Protein AF-0000000068799416 (afdb_homodimer)

Radius of gyration: 21.94 Å; Cα contacts (8 Å, |Δi|>4): 517; chains: 2; bounding box: 33×70×54 Å

Structure (mmCIF, N/CA/C/O backbone):
data_AF-0000000068799416-model_v1
#
loop_
_entity.id
_entity.type
_entity.pdbx_description
1 polymer 'ADF-H domain-containing protein'
#
loop_
_atom_site.group_PDB
_atom_site.id
_atom_site.type_symbol
_atom_site.label_atom_id
_atom_site.label_alt_id
_atom_site.label_comp_id
_atom_site.label_asym_id
_atom_site.label_entity_id
_atom_site.label_seq_id
_atom_site.pdbx_PDB_ins_code
_atom_site.Cartn_x
_atom_site.Cartn_y
_atom_site.Cartn_z
_atom_site.occupancy
_atom_site.B_iso_or_equiv
_atom_site.auth_seq_id
_atom_site.auth_comp_id
_atom_site.auth_asym_id
_atom_site.auth_atom_id
_atom_site.pdbx_PDB_model_num
ATOM 1 N N . ASP A 1 1 ? 3.977 -20.844 7.051 1 73.75 1 ASP A N 1
ATOM 2 C CA . ASP A 1 1 ? 4.16 -19.656 7.887 1 73.75 1 ASP A CA 1
ATOM 3 C C . ASP A 1 1 ? 4.453 -18.422 7.031 1 73.75 1 ASP A C 1
ATOM 5 O O . ASP A 1 1 ? 3.84 -17.375 7.223 1 73.75 1 ASP A O 1
ATOM 9 N N . GLY A 1 2 ? 5.199 -18.594 5.906 1 81.56 2 GLY A N 1
ATOM 10 C CA . GLY A 1 2 ? 5.605 -17.438 5.121 1 81.56 2 GLY A CA 1
ATOM 11 C C . GLY A 1 2 ? 4.473 -16.828 4.324 1 81.56 2 GLY A C 1
ATOM 12 O O . GLY A 1 2 ? 4.328 -15.602 4.273 1 81.56 2 GLY A O 1
ATOM 13 N N . VAL A 1 3 ? 3.598 -17.703 3.914 1 86.81 3 VAL A N 1
ATOM 14 C CA . VAL A 1 3 ? 2.506 -17.234 3.072 1 86.81 3 VAL A CA 1
ATOM 15 C C . VAL A 1 3 ? 1.468 -16.516 3.932 1 86.81 3 VAL A C 1
ATOM 17 O O . VAL A 1 3 ? 0.856 -15.539 3.49 1 86.81 3 VAL A O 1
ATOM 20 N N . ILE A 1 4 ? 1.308 -16.953 5.082 1 87.5 4 ILE A N 1
ATOM 21 C CA . ILE A 1 4 ? 0.373 -16.328 6.008 1 87.5 4 ILE A CA 1
ATOM 22 C C . ILE A 1 4 ? 0.851 -14.914 6.34 1 87.5 4 ILE A C 1
ATOM 24 O O . ILE A 1 4 ? 0.041 -13.992 6.477 1 87.5 4 ILE A O 1
ATOM 28 N N . LYS A 1 5 ? 2.104 -14.812 6.465 1 89.81 5 LYS A N 1
ATOM 29 C CA . LYS A 1 5 ? 2.66 -13.492 6.723 1 89.81 5 LYS A CA 1
ATOM 30 C C . LYS A 1 5 ? 2.355 -12.531 5.578 1 89.81 5 LYS A C 1
ATOM 32 O O . LYS A 1 5 ? 2.029 -11.359 5.809 1 89.81 5 LYS A O 1
ATOM 37 N N . VAL A 1 6 ? 2.5 -13.016 4.387 1 88.25 6 VAL A N 1
ATOM 38 C CA . VAL A 1 6 ? 2.209 -12.195 3.215 1 88.25 6 VAL A CA 1
ATOM 39 C C . VAL A 1 6 ? 0.763 -11.711 3.271 1 88.25 6 VAL A C 1
ATOM 41 O O . VAL A 1 6 ? 0.486 -10.531 3.025 1 88.25 6 VAL A O 1
ATOM 44 N N . PHE A 1 7 ? -0.011 -12.602 3.674 1 88.62 7 PHE A N 1
ATOM 45 C CA . PHE A 1 7 ? -1.431 -12.281 3.77 1 88.62 7 PHE A CA 1
ATOM 46 C C . PHE A 1 7 ? -1.683 -11.273 4.887 1 88.62 7 PHE A C 1
ATOM 48 O O . PHE A 1 7 ? -2.4 -10.289 4.691 1 88.62 7 PHE A O 1
ATOM 55 N N . ASN A 1 8 ? -1.14 -11.453 5.984 1 89.94 8 ASN A N 1
ATOM 56 C CA . ASN A 1 8 ? -1.311 -10.555 7.121 1 89.94 8 ASN A CA 1
ATOM 57 C C . ASN A 1 8 ? -0.739 -9.172 6.828 1 89.94 8 ASN A C 1
ATOM 59 O O . ASN A 1 8 ? -1.312 -8.156 7.242 1 89.94 8 ASN A O 1
ATOM 63 N N . ASP A 1 9 ? 0.385 -9.148 6.191 1 91.88 9 ASP A N 1
ATOM 64 C CA . ASP A 1 9 ? 0.986 -7.875 5.824 1 91.88 9 ASP A CA 1
ATOM 65 C C . ASP A 1 9 ? 0.063 -7.074 4.906 1 91.88 9 ASP A C 1
ATOM 67 O O . ASP A 1 9 ? -0.05 -5.855 5.039 1 91.88 9 ASP A O 1
ATOM 71 N N . LYS A 1 10 ? -0.58 -7.742 4.043 1 88.94 10 LYS A N 1
ATOM 72 C CA . LYS A 1 10 ? -1.502 -7.062 3.139 1 88.94 10 LYS A CA 1
ATOM 73 C C . LYS A 1 10 ? -2.691 -6.484 3.898 1 88.94 10 LYS A C 1
ATOM 75 O O . LYS A 1 10 ? -3.17 -5.395 3.576 1 88.94 10 LYS A O 1
ATOM 80 N N . LYS A 1 11 ? -3.145 -7.195 4.875 1 87.75 11 LYS A N 1
ATOM 81 C CA . LYS A 1 11 ? -4.223 -6.68 5.715 1 87.75 11 LYS A CA 1
ATOM 82 C C . LYS A 1 11 ? -3.797 -5.402 6.434 1 87.75 11 LYS A C 1
ATOM 84 O O . LYS A 1 11 ? -4.57 -4.449 6.527 1 87.75 11 LYS A O 1
ATOM 89 N N . VAL A 1 12 ? -2.635 -5.461 6.887 1 91.38 12 VAL A N 1
ATOM 90 C CA . VAL A 1 12 ? -2.088 -4.277 7.543 1 91.38 12 VAL A CA 1
ATOM 91 C C . VAL A 1 12 ? -2.043 -3.111 6.559 1 91.38 12 VAL A C 1
ATOM 93 O O . VAL A 1 12 ? -2.4 -1.983 6.906 1 91.38 12 VAL A O 1
ATOM 96 N N . CYS A 1 13 ? -1.658 -3.379 5.348 1 90.38 13 CYS A N 1
ATOM 97 C CA . CYS A 1 13 ? -1.525 -2.332 4.34 1 90.38 13 CYS A CA 1
ATOM 98 C C . CYS A 1 13 ? -2.887 -1.75 3.975 1 90.38 13 CYS A C 1
ATOM 100 O O . CYS A 1 13 ? -3.012 -0.545 3.752 1 90.38 13 CYS A O 1
ATOM 102 N N . GLU A 1 14 ? -3.828 -2.629 3.953 1 87.44 14 GLU A N 1
ATOM 103 C CA . GLU A 1 14 ? -5.184 -2.178 3.654 1 87.44 14 GLU A CA 1
ATOM 104 C C . GLU A 1 14 ? -5.73 -1.291 4.77 1 87.44 14 GLU A C 1
ATOM 106 O O . GLU A 1 14 ? -6.418 -0.302 4.504 1 87.44 14 GLU A O 1
ATOM 111 N N . GLU A 1 15 ? -5.34 -1.576 5.938 1 90.19 15 GLU A N 1
ATOM 112 C CA . GLU A 1 15 ? -5.867 -0.869 7.102 1 90.19 15 GLU A CA 1
ATOM 113 C C . GLU A 1 15 ? -4.977 0.31 7.48 1 90.19 15 GLU A C 1
ATOM 115 O O . GLU A 1 15 ? -5.301 1.069 8.398 1 90.19 15 GLU A O 1
ATOM 120 N N . ALA A 1 16 ? -3.914 0.454 6.742 1 87.94 16 ALA A N 1
ATOM 121 C CA . ALA A 1 16 ? -2.98 1.533 7.051 1 87.94 16 ALA A CA 1
ATOM 122 C C . ALA A 1 16 ? -3.602 2.896 6.762 1 87.94 16 ALA A C 1
ATOM 124 O O . ALA A 1 16 ? -4.492 3.012 5.914 1 87.94 16 ALA A O 1
ATOM 125 N N . GLN A 1 17 ? -3.178 3.867 7.477 1 86.81 17 GLN A N 1
ATOM 126 C CA . GLN A 1 17 ? -3.674 5.227 7.301 1 86.81 17 GLN A CA 1
ATOM 127 C C . GLN A 1 17 ? -2.936 5.941 6.168 1 86.81 17 GLN A C 1
ATOM 129 O O . GLN A 1 17 ? -1.704 5.957 6.137 1 86.81 17 GLN A O 1
ATOM 134 N N . LYS A 1 18 ? -3.711 6.461 5.262 1 86.94 18 LYS A N 1
ATOM 135 C CA . LYS A 1 18 ? -3.135 7.32 4.23 1 86.94 18 LYS A CA 1
ATOM 136 C C . LYS A 1 18 ? -2.721 8.672 4.812 1 86.94 18 LYS A C 1
ATOM 138 O O . LYS A 1 18 ? -1.721 9.25 4.391 1 86.94 18 LYS A O 1
ATOM 143 N N . THR A 1 19 ? -3.473 9.094 5.766 1 87.69 19 THR A N 1
ATOM 144 C CA . THR A 1 19 ? -3.158 10.32 6.492 1 87.69 19 THR A CA 1
ATOM 145 C C . THR A 1 19 ? -3.721 10.266 7.91 1 87.69 19 THR A C 1
ATOM 147 O O . THR A 1 19 ? -4.719 9.594 8.164 1 87.69 19 THR A O 1
ATOM 150 N N . VAL A 1 20 ? -2.938 11.055 8.75 1 86.44 20 VAL A N 1
ATOM 151 C CA . VAL A 1 20 ? -3.434 11.188 10.117 1 86.44 20 VAL A CA 1
ATOM 152 C C . VAL A 1 20 ? -3.004 12.539 10.688 1 86.44 20 VAL A C 1
ATOM 154 O O . VAL A 1 20 ? -1.852 12.703 11.102 1 86.44 20 VAL A O 1
ATOM 157 N N . PRO A 1 21 ? -3.967 13.484 10.648 1 91.31 21 PRO A N 1
ATOM 158 C CA . PRO A 1 21 ? -3.682 14.688 11.43 1 91.31 21 PRO A CA 1
ATOM 159 C C . PRO A 1 21 ? -3.693 14.43 12.938 1 91.31 21 PRO A C 1
ATOM 161 O O . PRO A 1 21 ? -4.484 13.617 13.422 1 91.31 21 PRO A O 1
ATOM 164 N N . PHE A 1 22 ? -2.744 15.109 13.641 1 91.81 22 PHE A N 1
ATOM 165 C CA . PHE A 1 22 ? -2.73 14.984 15.094 1 91.81 22 PHE A CA 1
ATOM 166 C C . PHE A 1 22 ? -2.316 16.297 15.742 1 91.81 22 PHE A C 1
ATOM 168 O O . PHE A 1 22 ? -1.771 17.188 15.078 1 91.81 22 PHE A O 1
ATOM 175 N N . CYS A 1 23 ? -2.715 16.422 16.969 1 91.5 23 CYS A N 1
ATOM 176 C CA . CYS A 1 23 ? -2.428 17.656 17.688 1 91.5 23 CYS A CA 1
ATOM 177 C C . CYS A 1 23 ? -1.718 17.359 19.016 1 91.5 23 CYS A C 1
ATOM 179 O O . CYS A 1 23 ? -1.509 16.203 19.359 1 91.5 23 CYS A O 1
ATOM 181 N N . LEU A 1 24 ? -1.262 18.406 19.531 1 91.69 24 LEU A N 1
ATOM 182 C CA . LEU A 1 24 ? -0.582 18.297 20.812 1 91.69 24 LEU A CA 1
ATOM 183 C C . LEU A 1 24 ? -1.482 18.781 21.938 1 91.69 24 LEU A C 1
ATOM 185 O O . LEU A 1 24 ? -2.207 19.766 21.797 1 91.69 24 LEU A O 1
ATOM 189 N N . SER A 1 25 ? -1.46 17.969 23.031 1 86.62 25 SER A N 1
ATOM 190 C CA . SER A 1 25 ? -2.094 18.438 24.25 1 86.62 25 SER A CA 1
ATOM 191 C C . SER A 1 25 ? -1.255 19.531 24.922 1 86.62 25 SER A C 1
ATOM 193 O O . SER A 1 25 ? -0.144 19.828 24.469 1 86.62 25 SER A O 1
ATOM 195 N N . GLU A 1 26 ? -1.889 20.031 25.984 1 83 26 GLU A N 1
ATOM 196 C CA . GLU A 1 26 ? -1.168 21.047 26.75 1 83 26 GLU A CA 1
ATOM 197 C C . GLU A 1 26 ? 0.128 20.484 27.328 1 83 26 GLU A C 1
AT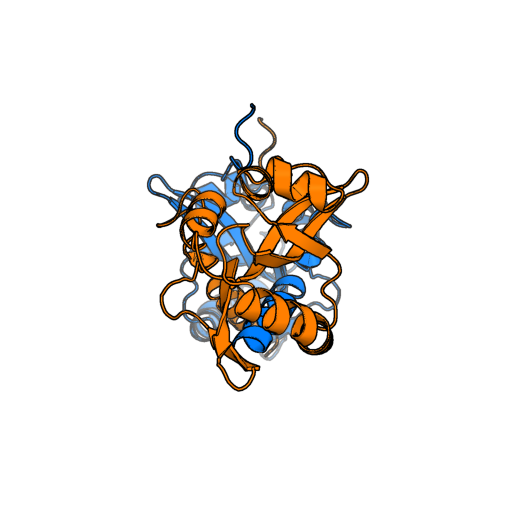OM 199 O O . GLU A 1 26 ? 1.123 21.203 27.438 1 83 26 GLU A O 1
ATOM 204 N N . ASP A 1 27 ? 0.14 19.172 27.641 1 85.62 27 ASP A N 1
ATOM 205 C CA . ASP A 1 27 ? 1.318 18.516 28.188 1 85.62 27 ASP A CA 1
ATOM 206 C C . ASP A 1 27 ? 2.23 18 27.078 1 85.62 27 ASP A C 1
ATOM 208 O O . ASP A 1 27 ? 3.113 17.172 27.328 1 85.62 27 ASP A O 1
ATOM 212 N N . LYS A 1 28 ? 1.96 18.438 25.859 1 86 28 LYS A N 1
ATOM 213 C CA . LYS A 1 28 ? 2.768 18.125 24.688 1 86 28 LYS A CA 1
ATOM 214 C C . LYS A 1 28 ? 2.688 16.641 24.344 1 86 28 LYS A C 1
ATOM 216 O O . LYS A 1 28 ? 3.664 16.047 23.875 1 86 28 LYS A O 1
ATOM 221 N N . ASN A 1 29 ? 1.578 16.078 24.719 1 87.94 29 ASN A N 1
ATOM 222 C CA . ASN A 1 29 ? 1.319 14.711 24.281 1 87.94 29 ASN A CA 1
ATOM 223 C C . ASN A 1 29 ? 0.581 14.68 22.953 1 87.94 29 ASN A C 1
ATOM 225 O O . ASN A 1 29 ? -0.286 15.516 22.688 1 87.94 29 ASN A O 1
ATOM 229 N N . ILE A 1 30 ? 0.932 13.742 22.172 1 88.5 30 ILE A N 1
ATOM 230 C CA . ILE A 1 30 ? 0.321 13.609 20.859 1 88.5 30 ILE A CA 1
ATOM 231 C C . ILE A 1 30 ? -1.107 13.086 21 1 88.5 30 ILE A C 1
ATOM 233 O O . ILE A 1 30 ? -1.352 12.109 21.719 1 88.5 30 ILE A O 1
ATOM 237 N N . ILE A 1 31 ? -1.989 13.711 20.328 1 87.25 31 ILE A N 1
ATOM 238 C CA . ILE A 1 31 ? -3.387 13.297 20.281 1 87.25 31 ILE A CA 1
ATOM 239 C C . ILE A 1 31 ? -3.807 13.062 18.844 1 87.25 31 ILE A C 1
ATOM 241 O O . ILE A 1 31 ? -3.758 13.977 18.016 1 87.25 31 ILE A O 1
ATOM 245 N N . LEU A 1 32 ? -4.184 11.844 18.594 1 84.5 32 LEU A N 1
ATOM 246 C CA . LEU A 1 32 ? -4.672 11.523 17.25 1 84.5 32 LEU A CA 1
ATOM 247 C C . LEU A 1 32 ? -6.152 11.867 17.125 1 84.5 32 LEU A C 1
ATOM 249 O O . LEU A 1 32 ? -6.93 11.672 18.062 1 84.5 32 LEU A O 1
ATOM 253 N N . GLY A 1 33 ? -6.516 12.742 16.188 1 74.69 33 GLY A N 1
ATOM 254 C CA . GLY A 1 33 ? -7.918 13.039 15.938 1 74.69 33 GLY A CA 1
ATOM 255 C C . GLY A 1 33 ? -8.703 11.836 15.445 1 74.69 33 GLY A C 1
ATOM 256 O O . GLY A 1 33 ? -8.633 11.484 14.266 1 74.69 33 GLY A O 1
ATOM 257 N N . GLU A 1 34 ? -9.328 11.156 16.406 1 69.25 34 GLU A N 1
ATOM 258 C CA . GLU A 1 34 ? -10.156 10.023 16 1 69.25 34 GLU A CA 1
ATOM 259 C C . GLU A 1 34 ? -11.195 10.438 14.969 1 69.25 34 GLU A C 1
ATOM 261 O O . GLU A 1 34 ? -11.82 11.492 15.086 1 69.25 34 GLU A O 1
ATOM 266 N N . GLY A 1 35 ? -11.344 9.773 13.883 1 74.38 35 GLY A N 1
ATOM 267 C CA . GLY A 1 35 ? -12.32 10.055 12.844 1 74.38 35 GLY A CA 1
ATOM 268 C C . GLY A 1 35 ? -11.773 10.945 11.742 1 74.38 35 GLY A C 1
ATOM 269 O O . GLY A 1 35 ? -12.391 11.078 10.68 1 74.38 35 GLY A O 1
ATOM 270 N N . ASN A 1 36 ? -10.617 11.562 12.07 1 81.88 36 ASN A N 1
ATOM 271 C CA . ASN A 1 36 ? -9.984 12.391 11.047 1 81.88 36 ASN A CA 1
ATOM 272 C C . ASN A 1 36 ? -8.859 11.641 10.336 1 81.88 36 ASN A C 1
ATOM 274 O O . ASN A 1 36 ? -7.711 12.078 10.359 1 81.88 36 ASN A O 1
ATOM 278 N N . GLU A 1 37 ? -9.164 10.469 9.984 1 86.38 37 GLU A N 1
ATOM 279 C CA . GLU A 1 37 ? -8.172 9.664 9.281 1 86.38 37 GLU A CA 1
ATOM 280 C C . GLU A 1 37 ? -8.719 9.164 7.945 1 86.38 37 GLU A C 1
ATOM 282 O O . GLU A 1 37 ? -9.93 9.172 7.719 1 86.38 37 GLU A O 1
ATOM 287 N N . ILE A 1 38 ? -7.812 8.977 7.059 1 89.06 38 ILE A N 1
ATOM 288 C CA . ILE A 1 38 ? -8.133 8.32 5.801 1 89.06 38 ILE A CA 1
ATOM 289 C C . ILE A 1 38 ? -7.363 7.004 5.695 1 89.06 38 ILE A C 1
ATOM 291 O O . ILE A 1 38 ? -6.129 6.992 5.742 1 89.06 38 ILE A O 1
ATOM 295 N N . LEU A 1 39 ? -8.078 5.918 5.602 1 88.5 39 LEU A N 1
ATOM 296 C CA . LEU A 1 39 ? -7.453 4.613 5.441 1 88.5 39 LEU A CA 1
ATOM 297 C C . LEU A 1 39 ? -7.109 4.352 3.979 1 88.5 39 LEU A C 1
ATOM 299 O O . LEU A 1 39 ? -7.863 4.73 3.082 1 88.5 39 LEU A O 1
ATOM 303 N N . VAL A 1 40 ? -6.098 3.648 3.77 1 86.88 40 VAL A N 1
ATOM 304 C CA . VAL A 1 40 ? -5.648 3.318 2.422 1 86.88 40 VAL A CA 1
ATOM 305 C C . VAL A 1 40 ? -6.723 2.51 1.701 1 86.88 40 VAL A C 1
ATOM 307 O O . VAL A 1 40 ? -6.992 2.74 0.52 1 86.88 40 VAL A O 1
ATOM 310 N N . GLY A 1 41 ? -7.355 1.635 2.434 1 83.88 41 GLY A N 1
ATOM 311 C CA . GLY A 1 41 ? -8.383 0.783 1.851 1 83.88 41 GLY A CA 1
ATOM 312 C C . GLY A 1 41 ? -9.617 1.548 1.414 1 83.88 41 GLY A C 1
ATOM 313 O O . GLY A 1 41 ? -10.414 1.043 0.625 1 83.88 41 GLY A O 1
ATOM 314 N N . ASP A 1 42 ? -9.766 2.77 1.876 1 86.5 42 ASP A N 1
ATOM 315 C CA . ASP A 1 42 ? -10.922 3.59 1.542 1 86.5 42 ASP A CA 1
ATOM 316 C C . ASP A 1 42 ? -10.68 4.383 0.259 1 86.5 42 ASP A C 1
ATOM 318 O O . ASP A 1 42 ? -11.625 4.898 -0.343 1 86.5 42 ASP A O 1
ATOM 322 N N . VAL A 1 43 ? -9.523 4.488 -0.061 1 83.44 43 VAL A N 1
ATOM 323 C CA . VAL A 1 43 ? -9.172 5.277 -1.236 1 83.44 43 VAL A CA 1
ATOM 324 C C . VAL A 1 43 ? -9.68 4.582 -2.496 1 83.44 43 VAL A C 1
ATOM 326 O O . VAL A 1 43 ? -9.398 3.4 -2.717 1 83.44 43 VAL A O 1
ATOM 329 N N . GLY A 1 44 ? -10.492 5.285 -3.334 1 77.62 44 GLY A N 1
ATOM 330 C CA . GLY A 1 44 ? -11.078 4.727 -4.543 1 77.62 44 GLY A CA 1
ATOM 331 C C . GLY A 1 44 ? -12.398 4.02 -4.297 1 77.62 44 GLY A C 1
ATOM 332 O O . GLY A 1 44 ? -13.094 3.646 -5.242 1 77.62 44 GLY A O 1
ATOM 333 N N . GLN A 1 45 ? -12.664 3.75 -3.008 1 83.12 45 GLN A N 1
ATOM 334 C CA . GLN A 1 45 ? -13.945 3.141 -2.654 1 83.12 45 GLN A CA 1
ATOM 335 C C . GLN A 1 45 ? -14.922 4.184 -2.121 1 83.12 45 GLN A C 1
ATOM 337 O O . GLN A 1 45 ? -15.883 4.551 -2.805 1 83.12 45 GLN A O 1
ATOM 342 N N . THR A 1 46 ? -14.562 4.766 -1.034 1 85.88 46 THR A N 1
ATOM 343 C CA . THR A 1 46 ? -15.422 5.77 -0.422 1 85.88 46 THR A CA 1
ATOM 344 C C . THR A 1 46 ? -14.805 7.16 -0.545 1 85.88 46 THR A C 1
ATOM 346 O O . THR A 1 46 ? -15.516 8.164 -0.477 1 85.88 46 THR A O 1
ATOM 349 N N . ILE A 1 47 ? -13.492 7.152 -0.658 1 85.06 47 ILE A N 1
ATOM 350 C CA . ILE A 1 47 ? -12.773 8.414 -0.793 1 85.06 47 ILE A CA 1
ATOM 351 C C . ILE A 1 47 ? -12.148 8.508 -2.186 1 85.06 47 ILE A C 1
ATOM 353 O O . ILE A 1 47 ? -11.266 7.719 -2.529 1 85.06 47 ILE A O 1
ATOM 357 N N . HIS A 1 48 ? -12.453 9.5 -2.908 1 82.5 48 HIS A N 1
ATOM 358 C CA . HIS A 1 48 ? -12.008 9.578 -4.297 1 82.5 48 HIS A CA 1
ATOM 359 C C . HIS A 1 48 ? -10.859 10.57 -4.449 1 82.5 48 HIS A C 1
ATOM 361 O O . HIS A 1 48 ? -10.062 10.461 -5.383 1 82.5 48 HIS A O 1
ATOM 367 N N . ASP A 1 49 ? -10.797 11.523 -3.562 1 86.5 49 ASP A N 1
ATOM 368 C CA . ASP A 1 49 ? -9.695 12.477 -3.529 1 86.5 49 ASP A CA 1
ATOM 369 C C . ASP A 1 49 ? -9.109 12.602 -2.123 1 86.5 49 ASP A C 1
ATOM 371 O O . ASP A 1 49 ? -9.453 13.523 -1.383 1 86.5 49 ASP A O 1
ATOM 375 N N . PRO A 1 50 ? -8.289 11.695 -1.798 1 88.12 50 PRO A N 1
ATOM 376 C CA . PRO A 1 50 ? -7.781 11.648 -0.426 1 88.12 50 PRO A CA 1
ATOM 377 C C . PRO A 1 50 ? -7.055 12.93 -0.026 1 88.12 50 PRO A C 1
ATOM 379 O O . PRO A 1 50 ? -7.125 13.352 1.131 1 88.12 50 PRO A O 1
ATOM 382 N N . TYR A 1 51 ? -6.461 13.602 -1.007 1 91.19 51 TYR A N 1
ATOM 383 C CA . TYR A 1 51 ? -5.695 14.781 -0.636 1 91.19 51 TYR A CA 1
ATOM 384 C C . TYR A 1 51 ? -6.621 15.945 -0.304 1 91.19 51 TYR A C 1
ATOM 386 O O . TYR A 1 51 ? -6.41 16.656 0.686 1 91.19 51 TYR A O 1
ATOM 394 N N . THR A 1 52 ? -7.535 16.156 -1.166 1 91.88 52 THR A N 1
ATOM 395 C CA . THR A 1 52 ? -8.516 17.188 -0.875 1 91.88 52 THR A CA 1
ATOM 396 C C . THR A 1 52 ? -9.211 16.922 0.456 1 91.88 52 THR A C 1
ATOM 398 O O . THR A 1 52 ? -9.445 17.844 1.242 1 91.88 52 THR A O 1
ATOM 401 N N . ALA A 1 53 ? -9.602 15.688 0.72 1 91.44 53 ALA A N 1
ATOM 402 C CA . ALA A 1 53 ? -10.219 15.312 1.991 1 91.44 53 ALA A CA 1
ATOM 403 C C . ALA A 1 53 ? -9.281 15.617 3.162 1 91.44 53 ALA A C 1
ATOM 405 O O . ALA A 1 53 ? -9.727 16.109 4.203 1 91.44 53 ALA A O 1
ATOM 406 N N . PHE A 1 54 ? -8.078 15.352 2.99 1 93.81 54 PHE A N 1
ATOM 407 C CA . PHE A 1 54 ? -7.07 15.633 4.004 1 93.81 54 PHE A CA 1
ATOM 408 C C . PHE A 1 54 ? -7 17.125 4.293 1 93.81 54 PHE A C 1
ATOM 410 O O . PHE A 1 54 ? -7.02 17.547 5.457 1 93.81 54 PHE A O 1
ATOM 417 N N . VAL A 1 55 ? -6.914 17.922 3.279 1 94.81 55 VAL A N 1
ATOM 418 C CA . VAL A 1 55 ? -6.77 19.375 3.424 1 94.81 55 VAL A CA 1
ATOM 419 C C . VAL A 1 55 ? -7.965 19.938 4.191 1 94.81 55 VAL A C 1
ATOM 421 O O . VAL A 1 55 ? -7.809 20.828 5.023 1 94.81 55 VAL A O 1
ATOM 424 N N . LYS A 1 56 ? -9.07 19.312 3.953 1 93.5 56 LYS A N 1
ATOM 425 C CA . LYS A 1 56 ? -10.297 19.781 4.602 1 93.5 56 LYS A CA 1
ATOM 426 C C . LYS A 1 56 ? -10.273 19.484 6.098 1 93.5 56 LYS A C 1
ATOM 428 O O . LYS A 1 56 ? -11.039 20.062 6.867 1 93.5 56 LYS A O 1
ATOM 433 N N . MET A 1 57 ? -9.484 18.625 6.539 1 93.62 57 MET A N 1
ATOM 434 C CA . MET A 1 57 ? -9.383 18.266 7.953 1 93.62 57 MET A CA 1
ATOM 435 C C . MET A 1 57 ? -8.531 19.281 8.711 1 93.62 57 MET A C 1
ATOM 437 O O . MET A 1 57 ? -8.531 19.281 9.945 1 93.62 57 MET A O 1
ATOM 441 N N . LEU A 1 58 ? -7.746 20.031 8.023 1 94.56 58 LEU A N 1
ATOM 442 C CA . LEU A 1 58 ? -6.836 20.969 8.664 1 94.56 58 LEU A CA 1
ATOM 443 C C . LEU A 1 58 ? -7.598 22.188 9.18 1 94.56 58 LEU A C 1
ATOM 445 O O . LEU A 1 58 ? -8.32 22.844 8.43 1 94.56 58 LEU A O 1
ATOM 449 N N . PRO A 1 59 ? -7.406 22.516 10.406 1 94.5 59 PRO A N 1
ATOM 450 C CA . PRO A 1 59 ? -8.148 23.641 10.984 1 94.5 59 PRO A CA 1
ATOM 451 C C . PRO A 1 59 ? -7.574 25 10.594 1 94.5 59 PRO A C 1
ATOM 453 O O . PRO A 1 59 ? -6.355 25.141 10.469 1 94.5 59 PRO A O 1
ATOM 456 N N . ASP A 1 60 ? -8.375 26.016 10.562 1 94.56 60 ASP A N 1
ATOM 457 C CA . ASP A 1 60 ? -7.957 27.344 10.164 1 94.56 60 ASP A CA 1
ATOM 458 C C . ASP A 1 60 ? -7.227 28.062 11.305 1 94.56 60 ASP A C 1
ATOM 460 O O . ASP A 1 60 ? -6.332 28.875 11.07 1 94.56 60 ASP A O 1
ATOM 464 N N . LYS A 1 61 ? -7.613 27.734 12.492 1 95.31 61 LYS A N 1
ATOM 465 C CA . LYS A 1 61 ? -7.168 28.578 13.594 1 95.31 61 LYS A CA 1
ATOM 466 C C . LYS A 1 61 ? -6.332 27.781 14.594 1 95.31 61 LYS A C 1
ATOM 468 O O . LYS A 1 61 ? -5.992 28.281 15.672 1 95.31 61 LYS A O 1
ATOM 473 N N . ASN A 1 62 ? -6.074 26.562 14.289 1 94.38 62 ASN A N 1
ATOM 474 C CA . ASN A 1 62 ? -5.285 25.734 15.195 1 94.38 62 ASN A CA 1
ATOM 475 C C . ASN A 1 62 ? -4.164 25.016 14.461 1 94.38 62 ASN A C 1
ATOM 477 O O . ASN A 1 62 ? -4.281 24.719 13.266 1 94.38 62 ASN A O 1
ATOM 481 N N . CYS A 1 63 ? -3.137 24.734 15.211 1 96.38 63 CYS A N 1
ATOM 482 C CA . CYS A 1 63 ? -2.01 24.016 14.633 1 96.38 63 CYS A CA 1
ATOM 483 C C . CYS A 1 63 ? -2.281 22.516 14.602 1 96.38 63 CYS A C 1
ATOM 485 O O . CYS A 1 63 ? -3.072 22.016 15.398 1 96.38 63 CYS A O 1
ATOM 487 N N . ARG A 1 64 ? -1.688 21.844 13.656 1 95.31 64 ARG A N 1
ATOM 488 C CA . ARG A 1 64 ? -1.699 20.391 13.547 1 95.31 64 ARG A CA 1
ATOM 489 C C . ARG A 1 64 ? -0.375 19.875 13 1 95.31 64 ARG A C 1
ATOM 491 O O . ARG A 1 64 ? 0.326 20.578 12.281 1 95.31 64 ARG A O 1
ATOM 498 N N . TYR A 1 65 ? -0.021 18.781 13.492 1 95.62 65 TYR A N 1
ATOM 499 C CA . TYR A 1 65 ? 0.875 17.953 12.703 1 95.62 65 TYR A CA 1
ATOM 500 C C . TYR A 1 65 ? 0.09 16.922 11.891 1 95.62 65 TYR A C 1
ATOM 502 O O . TYR A 1 65 ? -1.049 16.594 12.227 1 95.62 65 TYR A O 1
ATOM 510 N N . ALA A 1 66 ? 0.719 16.484 10.828 1 94.69 66 ALA A N 1
ATOM 511 C CA . ALA A 1 66 ? 0.101 15.414 10.055 1 94.69 66 ALA A CA 1
ATOM 512 C C . ALA A 1 66 ? 1.155 14.586 9.328 1 94.69 66 ALA A C 1
ATOM 514 O O . ALA A 1 66 ? 2.24 15.086 9.016 1 94.69 66 ALA A O 1
ATOM 515 N N . LEU A 1 67 ? 0.889 13.375 9.234 1 93.12 67 LEU A N 1
ATOM 516 C CA . LEU A 1 67 ? 1.593 12.516 8.289 1 93.12 67 LEU A CA 1
ATOM 517 C C . LEU A 1 67 ? 0.73 12.242 7.062 1 93.12 67 LEU A C 1
ATOM 519 O O . LEU A 1 67 ? -0.467 11.977 7.188 1 93.12 67 LEU A O 1
ATOM 523 N N . TYR A 1 68 ? 1.314 12.391 5.906 1 92.62 68 TYR A N 1
ATOM 524 C CA . TYR A 1 68 ? 0.593 12.109 4.668 1 92.62 68 TYR A CA 1
ATOM 525 C C . TYR A 1 68 ? 1.411 11.211 3.75 1 92.62 68 TYR A C 1
ATOM 527 O O . TYR A 1 68 ? 2.572 11.508 3.457 1 92.62 68 TYR A O 1
ATOM 535 N N . ASP A 1 69 ? 0.812 10.172 3.336 1 89.44 69 ASP A N 1
ATOM 536 C CA . ASP A 1 69 ? 1.439 9.227 2.416 1 89.44 69 ASP A CA 1
ATOM 537 C C . ASP A 1 69 ? 1.345 9.719 0.974 1 89.44 69 ASP A C 1
ATOM 539 O O . ASP A 1 69 ? 0.281 9.648 0.355 1 89.44 69 ASP A O 1
ATOM 543 N N . THR A 1 70 ? 2.461 10.102 0.445 1 84.5 70 THR A N 1
ATOM 544 C CA . THR A 1 70 ? 2.475 10.75 -0.862 1 84.5 70 THR A CA 1
ATOM 545 C C . THR A 1 70 ? 3.219 9.898 -1.883 1 84.5 70 THR A C 1
ATOM 547 O O . THR A 1 70 ? 4.207 9.242 -1.547 1 84.5 70 THR A O 1
ATOM 550 N N . ILE A 1 71 ? 2.625 9.844 -3.047 1 79.31 71 ILE A N 1
ATOM 551 C CA . ILE A 1 71 ? 3.297 9.242 -4.191 1 79.31 71 ILE A CA 1
ATOM 552 C C . ILE A 1 71 ? 3.75 10.336 -5.16 1 79.31 71 ILE A C 1
ATOM 554 O O . ILE A 1 71 ? 2.955 11.195 -5.551 1 79.31 71 ILE A O 1
ATOM 558 N N . TYR A 1 72 ? 4.98 10.336 -5.453 1 80.38 72 TYR A N 1
ATOM 559 C CA . TYR A 1 72 ? 5.516 11.328 -6.375 1 80.38 72 TYR A CA 1
ATOM 560 C C . TYR A 1 72 ? 6.668 10.758 -7.191 1 80.38 72 TYR A C 1
ATOM 562 O O . TYR A 1 72 ? 7.141 9.648 -6.918 1 80.38 72 TYR A O 1
ATOM 570 N N . GLU A 1 73 ? 6.867 11.461 -8.312 1 78.5 73 GLU A N 1
ATOM 571 C CA . GLU A 1 73 ? 7.918 11.016 -9.219 1 78.5 73 GLU A CA 1
ATOM 572 C C . GLU A 1 73 ? 9.125 11.945 -9.164 1 78.5 73 GLU A C 1
ATOM 574 O O . GLU A 1 73 ? 8.977 13.172 -9.133 1 78.5 73 GLU A O 1
ATOM 579 N N . THR A 1 74 ? 10.18 11.227 -8.883 1 77.75 74 THR A N 1
ATOM 580 C CA . THR A 1 74 ? 11.438 11.945 -9.055 1 77.75 74 THR A CA 1
ATOM 581 C C . THR A 1 74 ? 12.016 11.688 -10.445 1 77.75 74 THR A C 1
ATOM 583 O O . THR A 1 74 ? 11.492 10.859 -11.195 1 77.75 74 THR A O 1
ATOM 586 N N . LYS A 1 75 ? 12.992 12.477 -10.844 1 74.94 75 LYS A N 1
ATOM 587 C CA . LYS A 1 75 ? 13.648 12.281 -12.133 1 74.94 75 LYS A CA 1
ATOM 588 C C . LYS A 1 75 ? 14.07 10.828 -12.328 1 74.94 75 LYS A C 1
ATOM 590 O O . LYS A 1 75 ? 14.062 10.32 -13.445 1 74.94 75 LYS A O 1
ATOM 595 N N . GLU A 1 76 ? 14.219 10.133 -11.305 1 74.25 76 GLU A N 1
ATOM 596 C CA . GLU A 1 76 ? 14.852 8.82 -11.398 1 74.25 76 GLU A CA 1
ATOM 597 C C . GLU A 1 76 ? 13.859 7.707 -11.078 1 74.25 76 GLU A C 1
ATOM 599 O O . GLU A 1 76 ? 14.023 6.574 -11.539 1 74.25 76 GLU A O 1
ATOM 604 N N . SER A 1 77 ? 12.758 8.07 -10.266 1 73.69 77 SER A N 1
ATOM 605 C CA . SER A 1 77 ? 11.953 6.957 -9.773 1 73.69 77 SER A CA 1
ATOM 606 C C . SER 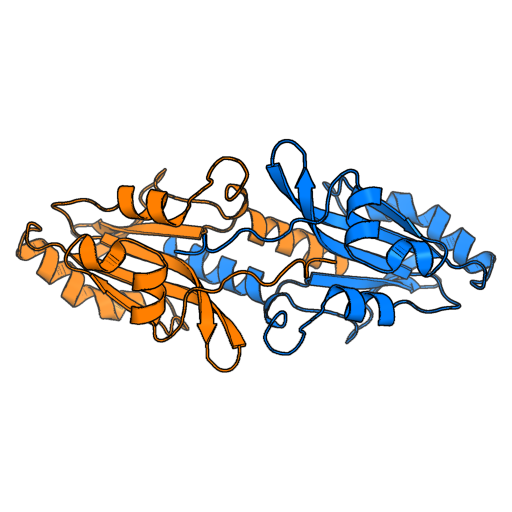A 1 77 ? 10.633 7.441 -9.188 1 73.69 77 SER A C 1
ATOM 608 O O . SER A 1 77 ? 10.477 8.625 -8.891 1 73.69 77 SER A O 1
ATOM 610 N N . LYS A 1 78 ? 9.664 6.531 -9.117 1 74.56 78 LYS A N 1
ATOM 611 C CA . LYS A 1 78 ? 8.461 6.742 -8.32 1 74.56 78 LYS A CA 1
ATOM 612 C C . LYS A 1 78 ? 8.727 6.453 -6.844 1 74.56 78 LYS A C 1
ATOM 614 O O . LYS A 1 78 ? 9.344 5.445 -6.504 1 74.56 78 LYS A O 1
ATOM 619 N N . LYS A 1 79 ? 8.352 7.469 -6.105 1 75.31 79 LYS A N 1
ATOM 620 C CA . LYS A 1 79 ? 8.57 7.301 -4.672 1 75.31 79 LYS A CA 1
ATOM 621 C C . LYS A 1 79 ? 7.258 7.391 -3.9 1 75.31 79 LYS A C 1
ATOM 623 O O . LYS A 1 79 ? 6.359 8.141 -4.285 1 75.31 79 LYS A O 1
ATOM 628 N N . GLU A 1 80 ? 7.102 6.504 -3.055 1 78.38 80 GLU A N 1
ATOM 629 C CA . GLU A 1 80 ? 6.055 6.621 -2.045 1 78.38 80 GLU A CA 1
ATOM 630 C C . GLU A 1 80 ? 6.648 6.883 -0.663 1 78.38 80 GLU A C 1
ATOM 632 O O . GLU A 1 80 ? 7.355 6.035 -0.113 1 78.38 80 GLU A O 1
ATOM 637 N N . ASP A 1 81 ? 6.387 8.086 -0.156 1 83.5 81 ASP A N 1
ATOM 638 C CA . ASP A 1 81 ? 6.969 8.477 1.124 1 83.5 81 ASP A CA 1
ATOM 639 C C . ASP A 1 81 ? 5.922 9.109 2.033 1 83.5 81 ASP A C 1
ATOM 641 O O . ASP A 1 81 ? 4.945 9.695 1.553 1 83.5 81 ASP A O 1
ATOM 645 N N . LEU A 1 82 ? 6.191 8.969 3.303 1 89.12 82 LEU A N 1
ATOM 646 C CA . LEU A 1 82 ? 5.453 9.766 4.277 1 89.12 82 LEU A CA 1
ATOM 647 C C . LEU A 1 82 ? 6.016 11.18 4.359 1 89.12 82 LEU A C 1
ATOM 649 O O . LEU A 1 82 ? 7.234 11.367 4.402 1 89.12 82 LEU A O 1
ATOM 653 N N . VAL A 1 83 ? 5.168 12.125 4.266 1 93.12 83 VAL A N 1
ATOM 654 C CA . VAL A 1 83 ? 5.559 13.516 4.461 1 93.12 83 VAL A CA 1
ATOM 655 C C . VAL A 1 83 ? 5.07 14.008 5.82 1 93.12 83 VAL A C 1
ATOM 657 O O . VAL A 1 83 ? 3.898 13.836 6.168 1 93.12 83 VAL A O 1
ATOM 660 N N . PHE A 1 84 ? 6.012 14.539 6.621 1 95.62 84 PHE A N 1
ATOM 661 C CA . PHE A 1 84 ? 5.664 15.172 7.887 1 95.62 84 PHE A CA 1
ATOM 662 C C . PHE A 1 84 ? 5.262 16.625 7.668 1 95.62 84 PHE A C 1
ATOM 664 O O . PHE A 1 84 ? 6.066 17.438 7.199 1 95.62 84 PHE A O 1
ATOM 671 N N . ILE A 1 85 ? 4.086 16.953 8.016 1 96.12 85 ILE A N 1
ATOM 672 C CA . ILE A 1 85 ? 3.535 18.281 7.762 1 96.12 85 ILE A CA 1
ATOM 673 C C . ILE A 1 85 ? 3.332 19.016 9.086 1 96.12 85 ILE A C 1
ATOM 675 O O . ILE A 1 85 ? 2.748 18.469 10.023 1 96.12 85 ILE A O 1
ATOM 679 N N . PHE A 1 86 ? 3.906 20.141 9.133 1 97.31 86 PHE A N 1
ATOM 680 C CA . PHE A 1 86 ? 3.645 21.094 10.211 1 97.31 86 PHE A CA 1
ATOM 681 C C . PHE A 1 86 ? 2.697 22.188 9.742 1 97.31 86 PHE A C 1
ATOM 683 O O . PHE A 1 86 ? 3.098 23.078 8.992 1 97.31 86 PHE A O 1
ATOM 690 N N . TRP A 1 87 ? 1.411 22.062 10.211 1 97.31 87 TRP A N 1
ATOM 691 C CA . TRP A 1 87 ? 0.351 23 9.844 1 97.31 87 TRP A CA 1
ATOM 692 C C . TRP A 1 87 ? 0.166 24.062 10.914 1 97.31 87 TRP A C 1
ATOM 694 O O . TRP A 1 87 ? -0.214 23.75 12.047 1 97.31 87 TRP A O 1
ATOM 704 N N . ALA A 1 88 ? 0.483 25.281 10.547 1 97.5 88 ALA A N 1
ATOM 705 C CA . ALA A 1 88 ? 0.336 26.422 11.445 1 97.5 88 ALA A CA 1
ATOM 706 C C . ALA A 1 88 ? 0.006 27.703 10.672 1 97.5 88 ALA A C 1
ATOM 708 O O . ALA A 1 88 ? 0.908 28.422 10.242 1 97.5 88 ALA A O 1
ATOM 709 N N . THR A 1 89 ? -1.276 28 10.594 1 96.75 89 THR A N 1
ATOM 710 C CA . THR A 1 89 ? -1.694 29.172 9.836 1 96.75 89 THR A CA 1
ATOM 711 C C . THR A 1 89 ? -1.362 30.453 10.602 1 96.75 89 THR A C 1
ATOM 713 O O . THR A 1 89 ? -0.991 30.406 11.781 1 96.75 89 THR A O 1
ATOM 716 N N . GLU A 1 90 ? -1.499 31.562 9.883 1 95.12 90 GLU A N 1
ATOM 717 C CA . GLU A 1 90 ? -1.258 32.875 10.508 1 95.12 90 GLU A CA 1
ATOM 718 C C . GLU A 1 90 ? -2.305 33.156 11.578 1 95.12 90 GLU A C 1
ATOM 720 O O . GLU A 1 90 ? -2.094 34.031 12.438 1 95.12 90 GLU A O 1
ATOM 725 N N . TRP A 1 91 ? -3.369 32.531 11.547 1 96.06 91 TRP A N 1
ATOM 726 C CA . TRP A 1 91 ? -4.477 32.781 12.453 1 96.06 91 TRP A CA 1
ATOM 727 C C . TRP A 1 91 ? -4.359 31.938 13.719 1 96.06 91 TRP A C 1
ATOM 729 O O . TRP A 1 91 ? -5.082 32.156 14.695 1 96.06 91 TRP A O 1
ATOM 739 N N . ALA A 1 92 ? -3.496 30.969 13.695 1 96.06 92 ALA A N 1
ATOM 740 C CA . ALA A 1 92 ? -3.277 30.188 14.898 1 96.06 92 ALA A CA 1
ATOM 741 C C . ALA A 1 92 ? -2.658 31.031 16.016 1 96.06 92 ALA A C 1
ATOM 743 O O . ALA A 1 92 ? -1.825 31.891 15.742 1 96.06 92 ALA A O 1
ATOM 744 N N . PRO A 1 93 ? -3.018 30.75 17.25 1 95.69 93 PRO A N 1
ATOM 745 C CA . PRO A 1 93 ? -2.443 31.5 18.375 1 95.69 93 PRO A CA 1
ATOM 746 C C . PRO A 1 93 ? -0.929 31.344 18.484 1 95.69 93 PRO A C 1
ATOM 748 O O . PRO A 1 93 ? -0.401 30.266 18.234 1 95.69 93 PRO A O 1
ATOM 751 N N . LEU A 1 94 ? -0.333 32.406 18.891 1 94.94 94 LEU A N 1
ATOM 752 C CA . LEU A 1 94 ? 1.122 32.438 19 1 94.94 94 LEU A CA 1
ATOM 753 C C . LEU A 1 94 ? 1.625 31.391 19.984 1 94.94 94 LEU A C 1
ATOM 755 O O . LEU A 1 94 ? 2.604 30.688 19.703 1 94.94 94 LEU A O 1
ATOM 759 N N . THR A 1 95 ? 0.958 31.297 21.016 1 93.31 95 THR A N 1
ATOM 760 C CA . THR A 1 95 ? 1.366 30.328 22.031 1 93.31 95 THR A CA 1
ATOM 761 C C . THR A 1 95 ? 1.349 28.906 21.484 1 93.31 95 THR A C 1
ATOM 763 O O . THR A 1 95 ? 2.264 28.125 21.75 1 93.31 95 THR A O 1
ATOM 766 N N . SER A 1 96 ? 0.319 28.609 20.766 1 93.81 96 SER A N 1
ATOM 767 C CA . SER A 1 96 ? 0.206 27.297 20.125 1 93.81 96 SER A CA 1
ATOM 768 C C . SER A 1 96 ? 1.339 27.062 19.141 1 93.81 96 SER A C 1
ATOM 770 O O . SER A 1 96 ? 1.963 26 19.141 1 93.81 96 SER A O 1
ATOM 772 N N . LYS A 1 97 ? 1.593 28.031 18.391 1 95.31 97 LYS A N 1
ATOM 773 C CA . LYS A 1 97 ? 2.664 27.938 17.406 1 95.31 97 LYS A CA 1
ATOM 774 C C . LYS A 1 97 ? 4.008 27.656 18.078 1 95.31 97 LYS A C 1
ATOM 776 O O . LYS A 1 97 ? 4.797 26.844 17.594 1 95.31 97 LYS A O 1
ATOM 781 N N . MET A 1 98 ? 4.18 28.266 19.156 1 94.44 98 MET A N 1
ATOM 782 C CA . MET A 1 98 ? 5.43 28.094 19.891 1 94.44 98 MET A CA 1
ATOM 783 C C . MET A 1 98 ? 5.547 26.672 20.438 1 94.44 98 MET A C 1
ATOM 785 O O . MET A 1 98 ? 6.613 26.062 20.375 1 94.44 98 MET A O 1
ATOM 789 N N . ILE A 1 99 ? 4.57 26.203 20.953 1 94.44 99 ILE A N 1
ATOM 790 C CA . ILE A 1 99 ? 4.551 24.859 21.5 1 94.44 99 ILE A CA 1
ATOM 791 C C . ILE A 1 99 ? 4.848 23.844 20.391 1 94.44 99 ILE A C 1
ATOM 793 O O . ILE A 1 99 ? 5.664 22.938 20.578 1 94.44 99 ILE A O 1
ATOM 797 N N . TYR A 1 100 ? 4.23 23.953 19.281 1 96.56 100 TYR A N 1
ATOM 798 C CA . TYR A 1 100 ? 4.418 23.031 18.156 1 96.56 100 TYR A CA 1
ATOM 799 C C . TYR A 1 100 ? 5.836 23.141 17.609 1 96.56 100 TYR A C 1
ATOM 801 O O . TYR A 1 100 ? 6.469 22.109 17.312 1 96.56 100 TYR A O 1
ATOM 809 N N . ALA A 1 101 ? 6.289 24.328 17.469 1 95.06 101 ALA A N 1
ATOM 810 C CA . ALA A 1 101 ? 7.645 24.531 16.969 1 95.06 101 ALA A CA 1
ATOM 811 C C . ALA A 1 101 ? 8.672 23.891 17.891 1 95.06 101 ALA A C 1
ATOM 813 O O . ALA A 1 101 ? 9.609 23.234 17.422 1 95.06 101 ALA A O 1
ATOM 814 N N . SER A 1 102 ? 8.5 24 19.094 1 94.06 102 SER A N 1
ATOM 815 C CA . SER A 1 102 ? 9.461 23.484 20.062 1 94.06 102 SER A CA 1
ATOM 816 C C . SER A 1 102 ? 9.359 21.969 20.188 1 94.06 102 SER A C 1
ATOM 818 O O . SER A 1 102 ? 10.305 21.328 20.641 1 94.06 102 SER A O 1
ATOM 820 N N . SER A 1 103 ? 8.242 21.422 19.859 1 94.06 103 SER A N 1
ATOM 821 C CA . SER A 1 103 ? 8.008 19.984 19.984 1 94.06 103 SER A CA 1
ATOM 822 C C . SER A 1 103 ? 8.391 19.25 18.703 1 94.06 103 SER A C 1
ATOM 824 O O . SER A 1 103 ? 8.492 18.016 18.688 1 94.06 103 SER A O 1
ATOM 826 N N . LYS A 1 104 ? 8.531 19.922 17.672 1 94.38 104 LYS A N 1
ATOM 827 C CA . LYS A 1 104 ? 8.734 19.359 16.328 1 94.38 104 LYS A CA 1
ATOM 828 C C . LYS A 1 104 ? 9.883 18.359 16.328 1 94.38 104 LYS A C 1
ATOM 830 O O . LYS A 1 104 ? 9.734 17.234 15.852 1 94.38 104 LYS A O 1
ATOM 835 N N . ASN A 1 105 ? 10.977 18.75 16.922 1 92.75 105 ASN A N 1
ATOM 836 C CA . ASN A 1 105 ? 12.172 17.906 16.891 1 92.75 105 ASN A CA 1
ATOM 837 C C . ASN A 1 105 ? 11.961 16.609 17.672 1 92.75 105 ASN A C 1
ATOM 839 O O . ASN A 1 105 ? 12.414 15.547 17.234 1 92.75 105 ASN A O 1
ATOM 843 N N . ALA A 1 106 ? 11.359 16.703 18.75 1 91.12 106 ALA A N 1
ATOM 844 C CA . ALA A 1 106 ? 11.094 15.523 19.562 1 91.12 106 ALA A CA 1
ATOM 845 C C . ALA A 1 106 ? 10.211 14.539 18.812 1 91.12 106 ALA A C 1
ATOM 847 O O . ALA A 1 106 ? 10.438 13.328 18.859 1 91.12 106 ALA A O 1
ATOM 848 N N . ILE A 1 107 ? 9.242 15.062 18.141 1 90.12 107 ILE A N 1
ATOM 849 C CA . ILE A 1 107 ? 8.32 14.211 17.391 1 90.12 107 ILE A CA 1
ATOM 850 C C . ILE A 1 107 ? 9.047 13.562 16.219 1 90.12 107 ILE A C 1
ATOM 852 O O . ILE A 1 107 ? 8.891 12.367 15.977 1 90.12 107 ILE A O 1
ATOM 856 N N . LYS A 1 108 ? 9.797 14.344 15.555 1 90 108 LYS A N 1
ATOM 857 C CA . LYS A 1 108 ? 10.547 13.836 14.414 1 90 108 LYS A CA 1
ATOM 858 C C . LYS A 1 108 ? 11.5 12.719 14.836 1 90 108 LYS A C 1
ATOM 860 O O . LYS A 1 108 ? 11.703 11.758 14.094 1 90 108 LYS A O 1
ATOM 865 N N . LYS A 1 109 ? 12.078 12.836 15.922 1 90 109 LYS A N 1
ATOM 866 C CA . LYS A 1 109 ? 13.023 11.836 16.422 1 90 109 LYS A CA 1
ATOM 867 C C . LYS A 1 109 ? 12.336 10.5 16.656 1 90 109 LYS A C 1
ATOM 869 O O . LYS A 1 109 ? 12.953 9.438 16.516 1 90 109 LYS A O 1
ATOM 874 N N . LYS A 1 110 ? 11.109 10.562 17.016 1 86.75 110 LYS A N 1
ATOM 875 C CA . LYS A 1 110 ? 10.328 9.344 17.219 1 86.75 110 LYS A CA 1
ATOM 876 C C . LYS A 1 110 ? 9.93 8.711 15.883 1 86.75 110 LYS A C 1
ATOM 878 O O . LYS A 1 110 ? 9.617 7.523 15.828 1 86.75 110 LYS A O 1
ATOM 883 N N . LEU A 1 111 ? 9.812 9.523 14.906 1 88.25 111 LEU A N 1
ATOM 884 C CA . LEU A 1 111 ? 9.453 9.07 13.57 1 88.25 111 LEU A CA 1
ATOM 885 C C . LEU A 1 111 ? 10.688 8.938 12.688 1 88.25 111 LEU A C 1
ATOM 887 O O . LEU A 1 111 ? 10.836 9.664 11.703 1 88.25 111 LEU A O 1
ATOM 891 N N . THR A 1 112 ? 11.461 7.891 13.07 1 83.06 112 THR A N 1
ATOM 892 C CA . THR A 1 112 ? 12.758 7.719 12.422 1 83.06 112 THR A CA 1
ATOM 893 C C . THR A 1 112 ? 12.578 7.234 10.984 1 83.06 112 THR A C 1
ATOM 895 O O . THR A 1 112 ? 11.719 6.398 10.703 1 83.06 112 THR A O 1
ATOM 898 N N . GLY A 1 113 ? 13.141 8.062 10.039 1 81.75 113 GLY A N 1
ATOM 899 C CA . GLY A 1 113 ? 13.109 7.613 8.648 1 81.75 113 GLY A CA 1
ATOM 900 C C . GLY A 1 113 ? 12.305 8.531 7.746 1 81.75 113 GLY A C 1
ATOM 901 O O . GLY A 1 113 ? 12.312 8.367 6.527 1 81.75 113 GLY A O 1
ATOM 902 N N . ILE A 1 114 ? 11.484 9.344 8.445 1 88.5 114 ILE A N 1
ATOM 903 C CA . ILE A 1 114 ? 10.773 10.305 7.605 1 88.5 114 ILE A CA 1
ATOM 904 C C . ILE A 1 114 ? 11.758 11.328 7.051 1 88.5 114 ILE A C 1
ATOM 906 O O . ILE A 1 114 ? 12.391 12.07 7.812 1 88.5 114 ILE A O 1
ATOM 910 N N . LYS A 1 115 ? 11.867 11.391 5.805 1 84.19 115 LYS A N 1
ATOM 911 C CA . LYS A 1 115 ? 12.859 12.234 5.145 1 84.19 115 LYS A CA 1
ATOM 912 C C . LYS A 1 115 ? 12.234 13.547 4.668 1 84.19 115 LYS A C 1
ATOM 914 O O . LYS A 1 115 ? 12.922 14.555 4.535 1 84.19 115 LYS A O 1
ATOM 919 N N . GLN A 1 116 ? 10.992 13.523 4.418 1 90.94 116 GLN A N 1
ATOM 920 C CA . GLN A 1 116 ? 10.336 14.672 3.811 1 90.94 116 GLN A CA 1
ATOM 921 C C . GLN A 1 116 ? 9.492 15.43 4.832 1 90.94 116 GLN A C 1
ATOM 923 O O . GLN A 1 116 ? 8.727 14.82 5.586 1 90.94 116 GLN A O 1
ATOM 928 N N . GLU A 1 117 ? 9.734 16.766 4.801 1 93.88 117 GLU A N 1
ATOM 929 C CA . GLU A 1 117 ? 8.977 17.625 5.695 1 93.88 117 GLU A CA 1
ATOM 930 C C . GLU A 1 117 ? 8.398 18.828 4.949 1 93.88 117 GLU A C 1
ATOM 932 O O . GLU A 1 117 ? 9.016 19.328 4.004 1 93.88 117 GLU A O 1
ATOM 937 N N . LEU A 1 118 ? 7.238 19.219 5.387 1 95.62 118 LEU A N 1
ATOM 938 C CA . LEU A 1 118 ? 6.59 20.406 4.852 1 95.62 118 LEU A CA 1
ATOM 939 C C . LEU A 1 118 ? 6.055 21.297 5.977 1 95.62 118 LEU A C 1
ATOM 941 O O . LEU A 1 118 ? 5.328 20.812 6.848 1 95.62 118 LEU A O 1
ATOM 945 N N . GLN A 1 119 ? 6.52 22.469 6 1 95.56 119 GLN A N 1
ATOM 946 C CA . GLN A 1 119 ? 5.867 23.484 6.812 1 95.56 119 GLN A CA 1
ATOM 947 C C . GLN A 1 119 ? 4.863 24.297 5.988 1 95.56 119 GLN A C 1
ATOM 949 O O . GLN A 1 119 ? 5.211 24.828 4.93 1 95.56 119 GLN A O 1
ATOM 954 N N . ALA A 1 120 ? 3.637 24.328 6.398 1 96.81 120 ALA A N 1
ATOM 955 C CA . ALA A 1 120 ? 2.588 25.047 5.691 1 96.81 120 ALA A CA 1
ATOM 956 C C . ALA A 1 120 ? 1.9 26.062 6.613 1 96.81 120 ALA A C 1
ATOM 958 O O . ALA A 1 120 ? 1.504 25.719 7.727 1 96.81 120 ALA A O 1
ATOM 959 N N . ASN A 1 121 ? 1.73 27.281 6.086 1 96.69 121 ASN A N 1
ATOM 960 C CA . ASN A 1 121 ? 1.173 28.359 6.898 1 96.69 121 ASN A CA 1
ATOM 961 C C . ASN A 1 121 ? -0.139 28.891 6.32 1 96.69 121 ASN A C 1
ATOM 963 O O . ASN A 1 121 ? -0.785 29.75 6.914 1 96.69 121 ASN A O 1
ATOM 967 N N . CYS A 1 122 ? -0.477 28.453 5.152 1 95.62 122 CYS A N 1
ATOM 968 C CA . CYS A 1 122 ? -1.737 28.812 4.516 1 95.62 122 CYS A CA 1
ATOM 969 C C . CYS A 1 122 ? -2.191 27.734 3.545 1 95.62 122 CYS A C 1
ATOM 971 O O . CYS A 1 122 ? -1.411 26.844 3.182 1 95.62 122 CYS A O 1
ATOM 973 N N . TYR A 1 123 ? -3.414 27.844 3.104 1 95.56 123 TYR A N 1
ATOM 974 C CA . TYR A 1 123 ? -4.039 26.812 2.289 1 95.56 123 TYR A CA 1
ATOM 975 C C . TYR A 1 123 ? -3.357 26.703 0.93 1 95.56 123 TYR A C 1
ATOM 977 O O . TYR A 1 123 ? -3.301 25.625 0.342 1 95.56 123 TYR A O 1
ATOM 985 N N . GLU A 1 124 ? -2.764 27.766 0.426 1 95.12 124 GLU A N 1
ATOM 986 C CA . GLU A 1 124 ? -2.1 27.766 -0.874 1 95.12 124 GLU A CA 1
ATOM 987 C C . GLU A 1 124 ? -0.917 26.797 -0.888 1 95.12 124 GLU A C 1
ATOM 989 O O . GLU A 1 124 ? -0.577 26.25 -1.934 1 95.12 124 GLU A O 1
ATOM 994 N N . GLU A 1 125 ? -0.369 26.578 0.221 1 95.44 125 GLU A N 1
ATOM 995 C CA . GLU A 1 125 ? 0.835 25.75 0.321 1 95.44 125 GLU A CA 1
ATOM 996 C C . GLU A 1 125 ? 0.487 24.266 0.395 1 95.44 125 GLU A C 1
ATOM 998 O O . GLU A 1 125 ? 1.365 23.406 0.271 1 95.44 125 GLU A O 1
ATOM 1003 N N . VAL A 1 126 ? -0.794 23.969 0.57 1 94.94 126 VAL A N 1
ATOM 1004 C CA . VAL A 1 126 ? -1.236 22.578 0.636 1 94.94 126 VAL A CA 1
ATOM 1005 C C . VAL A 1 126 ? -2.443 22.375 -0.277 1 94.94 126 VAL A C 1
ATOM 1007 O O . VAL A 1 126 ? -3.201 21.406 -0.111 1 94.94 126 VAL A O 1
ATOM 1010 N N . LYS A 1 127 ? -2.605 23.156 -1.188 1 93.06 127 LYS A N 1
ATOM 1011 C CA . LYS A 1 127 ? -3.838 23.234 -1.964 1 93.06 127 LYS A CA 1
ATOM 1012 C C . LYS A 1 127 ? -4.062 21.969 -2.785 1 93.06 127 LYS A C 1
ATOM 1014 O O . LYS A 1 127 ? -5.199 21.547 -2.99 1 93.06 127 LYS A O 1
ATOM 1019 N N . ASP A 1 128 ? -2.945 21.438 -3.334 1 90.69 128 ASP A N 1
ATOM 1020 C CA . ASP A 1 128 ? -3.082 20.219 -4.137 1 90.69 128 ASP A CA 1
ATOM 1021 C C . ASP A 1 128 ? -1.819 19.375 -4.066 1 90.69 128 ASP A C 1
ATOM 1023 O O . ASP A 1 128 ? -0.796 19.812 -3.537 1 90.69 128 ASP A O 1
ATOM 1027 N N . ARG A 1 129 ? -1.947 18.203 -4.547 1 87.94 129 ARG A N 1
ATOM 1028 C CA . ARG A 1 129 ? -0.865 17.219 -4.492 1 87.94 129 ARG A CA 1
ATOM 1029 C C . ARG A 1 129 ? 0.359 17.719 -5.258 1 87.94 129 ARG A C 1
ATOM 1031 O O . ARG A 1 129 ? 1.494 17.438 -4.871 1 87.94 129 ARG A O 1
ATOM 1038 N N . CYS A 1 130 ? 0.065 18.438 -6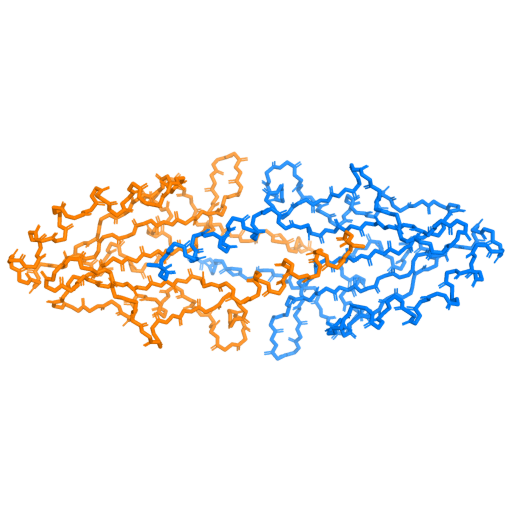.355 1 87.69 130 CYS A N 1
ATOM 1039 C CA . CYS A 1 130 ? 1.168 18.953 -7.152 1 87.69 130 CYS A CA 1
ATOM 1040 C C . CYS A 1 130 ? 2.031 19.906 -6.332 1 87.69 130 CYS A C 1
ATOM 1042 O O . CYS A 1 130 ? 3.262 19.844 -6.395 1 87.69 130 CYS A O 1
ATOM 1044 N N . THR A 1 131 ? 1.368 20.75 -5.641 1 90.06 131 THR A N 1
ATOM 1045 C CA . THR A 1 131 ? 2.078 21.672 -4.77 1 90.06 131 THR A CA 1
ATOM 1046 C C . THR A 1 131 ? 2.885 20.922 -3.719 1 90.06 131 THR A C 1
ATOM 1048 O O . THR A 1 131 ? 4.051 21.25 -3.473 1 90.06 131 THR A O 1
ATOM 1051 N N . LEU A 1 132 ? 2.258 19.906 -3.141 1 90.38 132 LEU A N 1
ATOM 1052 C CA . LEU A 1 132 ? 2.953 19.094 -2.152 1 90.38 132 LEU A CA 1
ATOM 1053 C C . LEU A 1 132 ? 4.18 18.422 -2.766 1 90.38 132 LEU A C 1
ATOM 1055 O O . LEU A 1 132 ? 5.27 18.484 -2.195 1 90.38 132 LEU A O 1
ATOM 1059 N N . ALA A 1 133 ? 3.996 17.812 -3.912 1 87.81 133 ALA A N 1
ATOM 1060 C CA . ALA A 1 133 ? 5.09 17.125 -4.594 1 87.81 133 ALA A CA 1
ATOM 1061 C C . ALA A 1 133 ? 6.25 18.078 -4.867 1 87.81 133 ALA A C 1
ATOM 1063 O O . ALA A 1 133 ? 7.414 17.719 -4.652 1 87.81 133 ALA A O 1
ATOM 1064 N N . GLU A 1 134 ? 5.922 19.25 -5.254 1 88.94 134 GLU A N 1
ATOM 1065 C CA . GLU A 1 134 ? 6.941 20.25 -5.555 1 88.94 134 GLU A CA 1
ATOM 1066 C C . GLU A 1 134 ? 7.723 20.641 -4.301 1 88.94 134 GLU A C 1
ATOM 1068 O O . GLU A 1 134 ? 8.945 20.797 -4.352 1 88.94 134 GLU A O 1
ATOM 1073 N N . LYS A 1 135 ? 7.016 20.719 -3.301 1 88.25 135 LYS A N 1
ATOM 1074 C CA . LYS A 1 135 ? 7.633 21.156 -2.051 1 88.25 135 LYS A CA 1
ATOM 1075 C C . LYS A 1 135 ? 8.586 20.094 -1.513 1 88.25 135 LYS A C 1
ATOM 1077 O O . LYS A 1 135 ? 9.562 20.406 -0.839 1 88.25 135 LYS A O 1
ATOM 1082 N N . VAL A 1 136 ? 8.258 18.859 -1.868 1 86.75 136 VAL A N 1
ATOM 1083 C CA . VAL A 1 136 ? 9.117 17.812 -1.346 1 86.75 136 VAL A CA 1
ATOM 1084 C C . VAL A 1 136 ? 10.133 17.391 -2.408 1 86.75 136 VAL A C 1
ATOM 1086 O O . VAL A 1 136 ? 10.828 16.391 -2.256 1 86.75 136 VAL A O 1
ATOM 1089 N N . GLY A 1 137 ? 10.25 18.078 -3.447 1 83.94 137 GLY A N 1
ATOM 1090 C CA . GLY A 1 137 ? 11.32 17.891 -4.414 1 83.94 137 GLY A CA 1
ATOM 1091 C C . GLY A 1 137 ? 10.969 16.922 -5.523 1 83.94 137 GLY A C 1
ATOM 1092 O O . GLY A 1 137 ? 11.852 16.297 -6.125 1 83.94 137 GLY A O 1
ATOM 1093 N N . GLY A 1 138 ? 9.789 16.641 -5.707 1 83.94 138 GLY A N 1
ATOM 1094 C CA . GLY A 1 138 ? 9.336 15.781 -6.793 1 83.94 138 GLY A CA 1
ATOM 1095 C C . GLY A 1 138 ? 8.273 16.438 -7.66 1 83.94 138 GLY A C 1
ATOM 1096 O O . GLY A 1 138 ? 8.102 17.656 -7.637 1 83.94 138 GLY A O 1
ATOM 1097 N N . SER A 1 139 ? 7.785 15.562 -8.57 1 76.75 139 SER A N 1
ATOM 1098 C CA . SER A 1 139 ? 6.629 15.953 -9.375 1 76.75 139 SER A CA 1
ATOM 1099 C C . SER A 1 139 ? 5.465 14.984 -9.18 1 76.75 139 SER A C 1
ATOM 1101 O O . SER A 1 139 ? 5.66 13.852 -8.734 1 76.75 139 SER A O 1
ATOM 1103 N N . ALA A 1 140 ? 4.32 15.562 -9.211 1 63.59 140 ALA A N 1
ATOM 1104 C CA . ALA A 1 140 ? 3.131 14.734 -9.031 1 63.59 140 ALA A CA 1
ATOM 1105 C C . ALA A 1 140 ? 3.119 13.57 -10.016 1 63.59 140 ALA A C 1
ATOM 1107 O O . ALA A 1 140 ? 3.465 13.734 -11.188 1 63.59 140 ALA A O 1
ATOM 1108 N N . PHE A 1 141 ? 3.191 12.344 -9.305 1 59.56 141 PHE A N 1
ATOM 1109 C CA . PHE A 1 141 ? 3.201 11.141 -10.125 1 59.56 141 PHE A CA 1
ATOM 1110 C C . PHE A 1 141 ? 1.857 10.938 -10.82 1 59.56 141 PHE A C 1
ATOM 1112 O O . PHE A 1 141 ? 0.805 11.125 -10.203 1 59.56 141 PHE A O 1
ATOM 1119 N N . ILE A 1 142 ? 1.901 11.102 -12.125 1 52 142 ILE A N 1
ATOM 1120 C CA . ILE A 1 142 ? 0.709 10.719 -12.875 1 52 142 ILE A CA 1
ATOM 1121 C C . ILE A 1 142 ? 0.69 9.211 -13.078 1 52 142 ILE A C 1
ATOM 1123 O O . ILE A 1 142 ? 1.619 8.641 -13.664 1 52 142 ILE A O 1
ATOM 1127 N N . PRO A 1 143 ? 0.068 8.516 -12.25 1 46.16 143 PRO A N 1
ATOM 1128 C CA . PRO A 1 143 ? 0.114 7.055 -12.289 1 46.16 143 PRO A CA 1
ATOM 1129 C C . PRO A 1 143 ? 0.029 6.5 -13.711 1 46.16 143 PRO A C 1
ATOM 1131 O O . PRO A 1 143 ? -0.786 6.969 -14.516 1 46.16 143 PRO A O 1
ATOM 1134 N N . LEU A 1 144 ? 1.143 6.203 -14.32 1 37.75 144 LEU A N 1
ATOM 1135 C CA . LEU A 1 144 ? 1.158 5.465 -15.578 1 37.75 144 LEU A CA 1
ATOM 1136 C C . LEU A 1 144 ? 0.426 4.133 -15.438 1 37.75 144 LEU A C 1
ATOM 1138 O O . LEU A 1 144 ? 0.476 3.295 -16.344 1 37.75 144 LEU A O 1
ATOM 1142 N N . GLU A 1 145 ? -0.183 3.818 -14.539 1 38.69 145 GLU A N 1
ATOM 1143 C CA . GLU A 1 145 ? -0.248 2.361 -14.586 1 38.69 145 GLU A CA 1
ATOM 1144 C C . GLU A 1 145 ? -0.426 1.864 -16.016 1 38.69 145 GLU A C 1
ATOM 1146 O O . GLU A 1 145 ? 0.241 0.917 -16.438 1 38.69 145 GLU A O 1
ATOM 1151 N N . GLY A 1 146 ? -1.754 1.414 -16.5 1 35.12 146 GLY A N 1
ATOM 1152 C CA . GLY A 1 146 ? -2.016 0.606 -17.672 1 35.12 146 GLY A CA 1
ATOM 1153 C C . GLY A 1 146 ? -1.748 1.343 -18.969 1 35.12 146 GLY A C 1
ATOM 1154 O O . GLY A 1 146 ? -2.076 2.523 -19.109 1 35.12 146 GLY A O 1
ATOM 1155 N N . LYS A 1 147 ? -0.521 1.189 -19.656 1 32.5 147 LYS A N 1
ATOM 1156 C CA . LYS A 1 147 ? -0.383 1.59 -21.047 1 32.5 147 LYS A CA 1
ATOM 1157 C C . LYS A 1 147 ? -1.688 1.379 -21.812 1 32.5 147 LYS A C 1
ATOM 1159 O O . LYS A 1 147 ? -2.342 0.345 -21.656 1 32.5 147 LYS A O 1
ATOM 1164 N N . PRO A 1 148 ? -2.355 2.52 -22.375 1 29.31 148 PRO A N 1
ATOM 1165 C CA . PRO A 1 148 ? -3.307 2.213 -23.453 1 29.31 148 PRO A CA 1
ATOM 1166 C C . PRO A 1 148 ? -2.818 1.099 -24.375 1 29.31 148 PRO A C 1
ATOM 1168 O O . PRO A 1 148 ? -1.624 1.018 -24.672 1 29.31 148 PRO A O 1
ATOM 1171 N N . LEU A 1 149 ? -3.57 -0.147 -24.328 1 23.94 149 LEU A N 1
ATOM 1172 C CA . LEU A 1 149 ? -3.422 -0.767 -25.641 1 23.94 149 LEU A CA 1
ATOM 1173 C C . LEU A 1 149 ? -3.561 0.27 -26.75 1 23.94 149 LEU A C 1
ATOM 1175 O O . LEU A 1 149 ? -4.391 1.179 -26.656 1 23.94 149 LEU A O 1
ATOM 1179 N N . ASP B 1 1 ? 1.859 7.156 20.766 1 74.19 1 ASP B N 1
ATOM 1180 C CA . ASP B 1 1 ? 1.756 5.742 20.422 1 74.19 1 ASP B CA 1
ATOM 1181 C C . ASP B 1 1 ? 1.035 5.551 19.094 1 74.19 1 ASP B C 1
ATOM 1183 O O . ASP B 1 1 ? 1.515 4.824 18.219 1 74.19 1 ASP B O 1
ATOM 1187 N N . GLY B 1 2 ? 0.006 6.41 18.797 1 81.56 2 GLY B N 1
ATOM 1188 C CA . GLY B 1 2 ? -0.792 6.207 17.609 1 81.56 2 GLY B CA 1
ATOM 1189 C C . GLY B 1 2 ? -0.06 6.586 16.328 1 81.56 2 GLY B C 1
ATOM 1190 O O . GLY B 1 2 ? -0.127 5.863 15.336 1 81.56 2 GLY B O 1
ATOM 1191 N N . VAL B 1 3 ? 0.757 7.594 16.484 1 86.88 3 VAL B N 1
ATOM 1192 C CA . VAL B 1 3 ? 1.458 8.078 15.297 1 86.88 3 VAL B CA 1
ATOM 1193 C C . VAL B 1 3 ? 2.594 7.121 14.945 1 86.88 3 VAL B C 1
ATOM 1195 O O . VAL B 1 3 ? 2.889 6.91 13.766 1 86.88 3 VAL B O 1
ATOM 1198 N N . ILE B 1 4 ? 3.178 6.566 15.891 1 87.62 4 ILE B N 1
ATOM 1199 C CA . ILE B 1 4 ? 4.246 5.602 15.672 1 87.62 4 ILE B CA 1
ATOM 1200 C C . ILE B 1 4 ? 3.693 4.371 14.953 1 87.62 4 ILE B C 1
ATOM 1202 O O . ILE B 1 4 ? 4.363 3.793 14.094 1 87.62 4 ILE B O 1
ATOM 1206 N N . LYS B 1 5 ? 2.537 4.031 15.336 1 89.81 5 LYS B N 1
ATOM 1207 C CA . LYS B 1 5 ? 1.901 2.902 14.664 1 89.81 5 LYS B CA 1
ATOM 1208 C C . LYS B 1 5 ? 1.694 3.189 13.18 1 89.81 5 LYS B C 1
ATOM 1210 O O . LYS B 1 5 ? 1.904 2.314 12.336 1 89.81 5 LYS B O 1
ATOM 1215 N N . VAL B 1 6 ? 1.25 4.379 12.898 1 88.25 6 VAL B N 1
ATOM 1216 C CA . VAL B 1 6 ? 1.043 4.773 11.508 1 88.25 6 VAL B CA 1
ATOM 1217 C C . VAL B 1 6 ? 2.35 4.633 10.727 1 88.25 6 VAL B C 1
ATOM 1219 O O . VAL B 1 6 ? 2.363 4.098 9.617 1 88.25 6 VAL B O 1
ATOM 1222 N N . PHE B 1 7 ? 3.336 5.02 11.391 1 88.62 7 PHE B N 1
ATOM 1223 C CA . PHE B 1 7 ? 4.652 4.953 10.773 1 88.62 7 PHE B CA 1
ATOM 1224 C C . PHE B 1 7 ? 5.09 3.504 10.586 1 88.62 7 PHE B C 1
ATOM 1226 O O . PHE B 1 7 ? 5.562 3.125 9.508 1 88.62 7 PHE B O 1
ATOM 1233 N N . ASN B 1 8 ? 4.938 2.707 11.531 1 90 8 ASN B N 1
ATOM 1234 C CA . ASN B 1 8 ? 5.316 1.302 11.469 1 90 8 ASN B CA 1
ATOM 1235 C C . ASN B 1 8 ? 4.488 0.545 10.43 1 90 8 ASN B C 1
ATOM 1237 O O . ASN B 1 8 ? 5.008 -0.33 9.734 1 90 8 ASN B O 1
ATOM 1241 N N . ASP B 1 9 ? 3.242 0.845 10.391 1 91.81 9 ASP B N 1
ATOM 1242 C CA . ASP B 1 9 ? 2.377 0.21 9.406 1 91.81 9 ASP B CA 1
ATOM 1243 C C . ASP B 1 9 ? 2.846 0.519 7.984 1 91.81 9 ASP B C 1
ATOM 1245 O O . ASP B 1 9 ? 2.809 -0.349 7.109 1 91.81 9 ASP B O 1
ATOM 1249 N N . LYS B 1 10 ? 3.277 1.691 7.781 1 88.75 10 LYS B N 1
ATOM 1250 C CA . LYS B 1 10 ? 3.766 2.064 6.457 1 88.75 10 LYS B CA 1
ATOM 1251 C C . LYS B 1 10 ? 5.035 1.296 6.102 1 88.75 10 LYS B C 1
ATOM 1253 O O . LYS B 1 10 ? 5.23 0.903 4.949 1 88.75 10 LYS B O 1
ATOM 1258 N N . LYS B 1 11 ? 5.871 1.103 7.07 1 87.69 11 LYS B N 1
ATOM 1259 C CA . LYS B 1 11 ? 7.066 0.299 6.848 1 87.69 11 LYS B CA 1
ATOM 1260 C C . LYS B 1 11 ? 6.703 -1.127 6.441 1 87.69 11 LYS B C 1
ATOM 1262 O O . LYS B 1 11 ? 7.32 -1.696 5.539 1 87.69 11 LYS B O 1
ATOM 1267 N N . VAL B 1 12 ? 5.758 -1.608 7.109 1 91.38 12 VAL B N 1
ATOM 1268 C CA . VAL B 1 12 ? 5.273 -2.943 6.773 1 91.38 12 VAL B CA 1
ATOM 1269 C C . VAL B 1 12 ? 4.762 -2.961 5.336 1 91.38 12 VAL B C 1
ATOM 1271 O O . VAL B 1 12 ? 5.043 -3.895 4.578 1 91.38 12 VAL B O 1
ATOM 1274 N N . CYS B 1 13 ? 4.055 -1.944 4.945 1 90.31 13 CYS B N 1
ATOM 1275 C CA . CYS B 1 13 ? 3.473 -1.883 3.609 1 90.31 13 CYS B CA 1
ATOM 1276 C C . CYS B 1 13 ? 4.559 -1.784 2.545 1 90.31 13 CYS B C 1
ATOM 1278 O O . CYS B 1 13 ? 4.434 -2.375 1.471 1 90.31 13 CYS B O 1
ATOM 1280 N N . GLU B 1 14 ? 5.562 -1.045 2.896 1 87.38 14 GLU B N 1
ATOM 1281 C CA . GLU B 1 14 ? 6.68 -0.912 1.967 1 87.38 14 GLU B CA 1
ATOM 1282 C C . GLU B 1 14 ? 7.41 -2.24 1.786 1 87.38 14 GLU B C 1
ATOM 1284 O O . GLU B 1 14 ? 7.832 -2.578 0.678 1 87.38 14 GLU B O 1
ATOM 1289 N N . GLU B 1 15 ? 7.441 -3 2.795 1 90.19 15 GLU B N 1
ATOM 1290 C CA . GLU B 1 15 ? 8.195 -4.254 2.781 1 90.19 15 GLU B CA 1
ATOM 1291 C C . GLU B 1 15 ? 7.301 -5.426 2.389 1 90.19 15 GLU B C 1
ATOM 1293 O O . GLU B 1 15 ? 7.777 -6.555 2.246 1 90.19 15 GLU B O 1
ATOM 1298 N N . ALA B 1 16 ? 6.062 -5.117 2.174 1 88.12 16 ALA B N 1
ATOM 1299 C CA . ALA B 1 16 ? 5.121 -6.18 1.829 1 88.12 16 ALA B CA 1
ATOM 1300 C C . ALA B 1 16 ? 5.418 -6.746 0.442 1 88.12 16 ALA B C 1
ATOM 1302 O O . ALA B 1 16 ? 5.984 -6.055 -0.408 1 88.12 16 ALA B O 1
ATOM 1303 N N . GLN B 1 17 ? 5.09 -7.965 0.256 1 87 17 GLN B N 1
ATOM 1304 C CA . GLN B 1 17 ? 5.305 -8.633 -1.022 1 87 17 GLN B CA 1
ATOM 1305 C C . GLN B 1 17 ? 4.164 -8.344 -1.995 1 87 17 GLN B C 1
ATOM 1307 O O . GLN B 1 17 ? 2.992 -8.492 -1.649 1 87 17 GLN B O 1
ATOM 1312 N N . LYS B 1 18 ? 4.559 -7.887 -3.162 1 86.94 18 LYS B N 1
ATOM 1313 C CA . LYS B 1 18 ? 3.58 -7.754 -4.238 1 86.94 18 LYS B CA 1
ATOM 1314 C C . LYS B 1 18 ? 3.176 -9.117 -4.785 1 86.94 18 LYS B C 1
ATOM 1316 O O . LYS B 1 18 ? 2.023 -9.32 -5.176 1 86.94 18 LYS B O 1
ATOM 1321 N N . THR B 1 19 ? 4.102 -10 -4.766 1 87.75 19 THR B N 1
ATOM 1322 C CA . THR B 1 19 ? 3.855 -11.383 -5.168 1 87.75 19 THR B CA 1
ATOM 1323 C C . THR B 1 19 ? 4.824 -12.336 -4.469 1 87.75 19 THR B C 1
ATOM 1325 O O . THR B 1 19 ? 5.941 -11.938 -4.117 1 87.75 19 THR B O 1
ATOM 1328 N N . VAL B 1 20 ? 4.238 -13.578 -4.324 1 86.5 20 VAL B N 1
ATOM 1329 C CA . VAL B 1 20 ? 5.105 -14.617 -3.779 1 86.5 20 VAL B CA 1
ATOM 1330 C C . VAL B 1 20 ? 4.68 -15.977 -4.324 1 86.5 20 VAL B C 1
ATOM 1332 O O . VAL B 1 20 ? 3.701 -16.562 -3.852 1 86.5 20 VAL B O 1
ATOM 1335 N N . PRO B 1 21 ? 5.434 -16.422 -5.355 1 91.25 21 PRO B N 1
ATOM 1336 C CA . PRO B 1 21 ? 5.227 -17.828 -5.719 1 91.25 21 PRO B CA 1
ATOM 1337 C C . PRO B 1 21 ? 5.734 -18.797 -4.648 1 91.25 21 PRO B C 1
ATOM 1339 O O . PRO B 1 21 ? 6.738 -18.516 -3.988 1 91.25 21 PRO B O 1
ATOM 1342 N N . PHE B 1 22 ? 4.961 -19.891 -4.473 1 91.56 22 PHE B N 1
ATOM 1343 C CA . PHE B 1 22 ? 5.41 -20.906 -3.527 1 91.56 22 PHE B CA 1
ATOM 1344 C C . PHE B 1 22 ? 5.035 -22.312 -4.012 1 91.56 22 PHE B C 1
ATOM 1346 O O . PHE B 1 22 ? 4.199 -22.453 -4.906 1 91.56 22 PHE B O 1
ATOM 1353 N N . CYS B 1 23 ? 5.762 -23.25 -3.494 1 91.25 23 CYS B N 1
ATOM 1354 C CA . CYS B 1 23 ? 5.535 -24.625 -3.914 1 91.25 23 CYS B CA 1
ATOM 1355 C C . CYS B 1 23 ? 5.324 -25.531 -2.711 1 91.25 23 CYS B C 1
ATOM 1357 O O . CYS B 1 23 ? 5.402 -25.078 -1.565 1 91.25 23 CYS B O 1
ATOM 1359 N N . LEU B 1 24 ? 4.902 -26.672 -3.055 1 91.5 24 LEU B N 1
ATOM 1360 C CA . LEU B 1 24 ? 4.68 -27.656 -2.012 1 91.5 24 LEU B CA 1
ATOM 1361 C C . LEU B 1 24 ? 5.812 -28.688 -1.979 1 91.5 24 LEU B C 1
ATOM 1363 O O . LEU B 1 24 ? 6.309 -29.094 -3.029 1 91.5 24 LEU B O 1
ATOM 1367 N N . SER B 1 25 ? 6.238 -28.969 -0.731 1 86.44 25 SER B N 1
ATOM 1368 C CA . SER B 1 25 ? 7.148 -30.094 -0.564 1 86.44 25 SER B CA 1
ATOM 1369 C C . SER B 1 25 ? 6.418 -31.422 -0.733 1 86.44 25 SER B C 1
ATOM 1371 O O . SER B 1 25 ? 5.195 -31.453 -0.881 1 86.44 25 SER B O 1
ATOM 1373 N N . GLU B 1 26 ? 7.262 -32.469 -0.687 1 83 26 GLU B N 1
ATOM 1374 C CA . GLU B 1 26 ? 6.684 -33.781 -0.781 1 83 26 GLU B CA 1
ATOM 1375 C C . GLU B 1 26 ? 5.723 -34.062 0.374 1 83 26 GLU B C 1
ATOM 1377 O O . GLU B 1 26 ? 4.727 -34.781 0.208 1 83 26 GLU B O 1
ATOM 1382 N N . ASP B 1 27 ? 5.996 -33.469 1.538 1 85.62 27 ASP B N 1
ATOM 1383 C CA . ASP B 1 27 ? 5.148 -33.625 2.717 1 85.62 27 ASP B CA 1
ATOM 1384 C C . ASP B 1 27 ? 4.02 -32.594 2.729 1 85.62 27 ASP B C 1
ATOM 1386 O O . ASP B 1 27 ? 3.375 -32.406 3.76 1 85.62 27 ASP B O 1
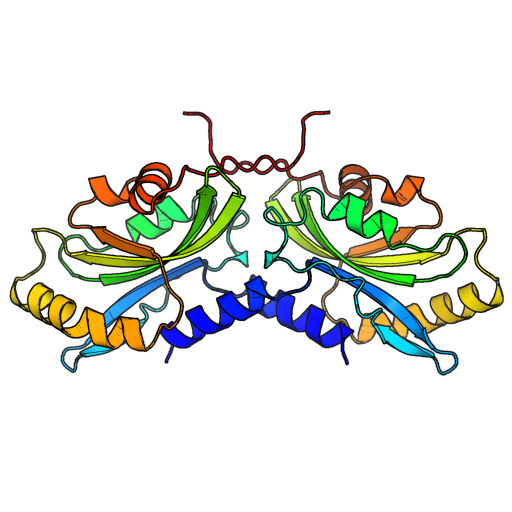ATOM 1390 N N . LYS B 1 28 ? 3.836 -31.938 1.605 1 85.94 28 LYS B N 1
ATOM 1391 C CA . LYS B 1 28 ? 2.756 -30.969 1.405 1 85.94 28 LYS B CA 1
ATOM 1392 C C . LYS B 1 28 ? 2.934 -29.75 2.303 1 85.94 28 LYS B C 1
ATOM 1394 O O . LYS B 1 28 ? 1.951 -29.172 2.77 1 85.94 28 LYS B O 1
ATOM 1399 N N . ASN B 1 29 ? 4.172 -29.5 2.588 1 87.81 29 ASN B N 1
ATOM 1400 C CA . ASN B 1 29 ? 4.473 -28.25 3.283 1 87.81 29 ASN B CA 1
ATOM 1401 C C . ASN B 1 29 ? 4.758 -27.125 2.301 1 87.81 29 ASN B C 1
ATOM 1403 O O . ASN B 1 29 ? 5.379 -27.328 1.26 1 87.81 29 ASN B O 1
ATOM 1407 N N . ILE B 1 30 ? 4.32 -25.984 2.662 1 88.5 30 ILE B N 1
ATOM 1408 C CA . ILE B 1 30 ? 4.504 -24.828 1.804 1 88.5 30 ILE B CA 1
ATOM 1409 C C . ILE B 1 30 ? 5.965 -24.375 1.844 1 88.5 30 ILE B C 1
ATOM 1411 O O . ILE B 1 30 ? 6.555 -24.25 2.92 1 88.5 30 ILE B O 1
ATOM 1415 N N . ILE B 1 31 ? 6.5 -24.141 0.725 1 87.25 31 ILE B N 1
ATOM 1416 C CA . ILE B 1 31 ? 7.859 -23.641 0.581 1 87.25 31 ILE B CA 1
ATOM 1417 C C . ILE B 1 31 ? 7.84 -22.328 -0.211 1 87.25 31 ILE B C 1
ATOM 1419 O O . ILE B 1 31 ? 7.398 -22.297 -1.362 1 87.25 31 ILE B O 1
ATOM 1423 N N . LEU B 1 32 ? 8.297 -21.312 0.439 1 84.31 32 LEU B N 1
ATOM 1424 C CA . LEU B 1 32 ? 8.391 -20.016 -0.246 1 84.31 32 LEU B CA 1
ATOM 1425 C C . LEU B 1 32 ? 9.6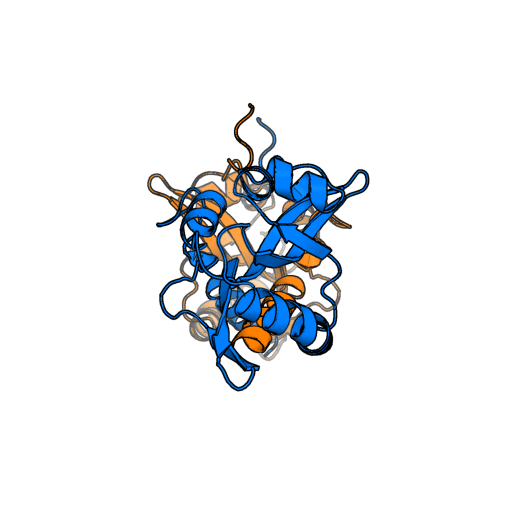88 -19.922 -1.046 1 84.31 32 LEU B C 1
ATOM 1427 O O . LEU B 1 32 ? 10.734 -20.391 -0.594 1 84.31 32 LEU B O 1
ATOM 1431 N N . GLY B 1 33 ? 9.602 -19.734 -2.354 1 74.5 33 GLY B N 1
ATOM 1432 C CA . GLY B 1 33 ? 10.789 -19.531 -3.166 1 74.5 33 GLY B CA 1
ATOM 1433 C C . GLY B 1 33 ? 11.57 -18.281 -2.787 1 74.5 33 GLY B C 1
ATOM 1434 O O . GLY B 1 33 ? 11.203 -17.172 -3.191 1 74.5 33 GLY B O 1
ATOM 1435 N N . GLU B 1 34 ? 12.547 -18.484 -1.908 1 69 34 GLU B N 1
ATOM 1436 C CA . GLU B 1 34 ? 13.375 -17.344 -1.542 1 69 34 GLU B CA 1
ATOM 1437 C C . GLU B 1 34 ? 13.977 -16.688 -2.777 1 69 34 GLU B C 1
ATOM 1439 O O . GLU B 1 34 ? 14.438 -17.375 -3.691 1 69 34 GLU B O 1
ATOM 1444 N N . GLY B 1 35 ? 13.898 -15.414 -2.941 1 74.25 35 GLY B N 1
ATOM 1445 C CA . GLY B 1 35 ? 14.461 -14.68 -4.059 1 74.25 35 GLY B CA 1
ATOM 1446 C C . GLY B 1 35 ? 13.484 -14.492 -5.203 1 74.25 35 GLY B C 1
ATOM 1447 O O . GLY B 1 35 ? 13.719 -13.68 -6.102 1 74.25 35 GLY B O 1
ATOM 1448 N N . ASN B 1 36 ? 12.414 -15.32 -5.125 1 82.19 36 ASN B N 1
ATOM 1449 C CA . ASN B 1 36 ? 11.383 -15.164 -6.152 1 82.19 36 ASN B CA 1
ATOM 1450 C C . ASN B 1 36 ? 10.211 -14.328 -5.645 1 82.19 36 ASN B C 1
ATOM 1452 O O . ASN B 1 36 ? 9.086 -14.812 -5.562 1 82.19 36 ASN B O 1
ATOM 1456 N N . GLU B 1 37 ? 10.562 -13.242 -5.117 1 86.62 37 GLU B N 1
ATOM 1457 C CA . GLU B 1 37 ? 9.531 -12.336 -4.609 1 86.62 37 GLU B CA 1
ATOM 1458 C C . GLU B 1 37 ? 9.695 -10.93 -5.18 1 86.62 37 GLU B C 1
ATOM 1460 O O . GLU B 1 37 ? 10.766 -10.586 -5.691 1 86.62 37 GLU B O 1
ATOM 1465 N N . ILE B 1 38 ? 8.602 -10.266 -5.258 1 89.25 38 ILE B N 1
ATOM 1466 C CA . ILE B 1 38 ? 8.609 -8.852 -5.59 1 89.25 38 ILE B CA 1
ATOM 1467 C C . ILE B 1 38 ? 8.039 -8.039 -4.43 1 89.25 38 ILE B C 1
ATOM 1469 O O . ILE B 1 38 ? 6.891 -8.25 -4.027 1 89.25 38 ILE B O 1
ATOM 1473 N N . LEU B 1 39 ? 8.844 -7.168 -3.883 1 88.5 39 LEU B N 1
ATOM 1474 C CA . LEU B 1 39 ? 8.383 -6.301 -2.799 1 88.5 39 LEU B CA 1
ATOM 1475 C C . LEU B 1 39 ? 7.648 -5.086 -3.348 1 88.5 39 LEU B C 1
ATOM 1477 O O . LEU B 1 39 ? 8.023 -4.547 -4.395 1 88.5 39 LEU B O 1
ATOM 1481 N N . VAL B 1 40 ? 6.738 -4.621 -2.631 1 86.88 40 VAL B N 1
ATOM 1482 C CA . VAL B 1 40 ? 5.949 -3.459 -3.029 1 86.88 40 VAL B CA 1
ATOM 1483 C C . VAL B 1 40 ? 6.859 -2.24 -3.174 1 86.88 40 VAL B C 1
ATOM 1485 O O . VAL B 1 40 ? 6.715 -1.46 -4.117 1 86.88 40 VAL B O 1
ATOM 1488 N N . GLY B 1 41 ? 7.801 -2.141 -2.285 1 83.94 41 GLY B N 1
ATOM 1489 C CA . GLY B 1 41 ? 8.711 -1.005 -2.297 1 83.94 41 GLY B CA 1
ATOM 1490 C C . GLY B 1 41 ? 9.625 -0.987 -3.504 1 83.94 41 GLY B C 1
ATOM 1491 O O . GLY B 1 41 ? 10.211 0.047 -3.83 1 83.94 41 GLY B O 1
ATOM 1492 N N . ASP B 1 42 ? 9.734 -2.1 -4.207 1 86.56 42 ASP B N 1
ATOM 1493 C CA . ASP B 1 42 ? 10.609 -2.205 -5.371 1 86.56 42 ASP B CA 1
ATOM 1494 C C . ASP B 1 42 ? 9.875 -1.784 -6.645 1 86.56 42 ASP B C 1
ATOM 1496 O O . ASP B 1 42 ? 10.5 -1.523 -7.672 1 86.56 42 ASP B O 1
ATOM 1500 N N . VAL B 1 43 ? 8.664 -1.783 -6.551 1 83.5 43 VAL B N 1
ATOM 1501 C CA . VAL B 1 43 ? 7.863 -1.461 -7.727 1 83.5 43 VAL B CA 1
ATOM 1502 C C . VAL B 1 43 ? 8.047 0.01 -8.094 1 83.5 43 VAL B C 1
ATOM 1504 O O . VAL B 1 43 ? 7.883 0.892 -7.25 1 83.5 43 VAL B O 1
ATOM 1507 N N . GLY B 1 44 ? 8.453 0.311 -9.359 1 77.56 44 GLY B N 1
ATOM 1508 C CA . GLY B 1 44 ? 8.711 1.665 -9.82 1 77.56 44 GLY B CA 1
ATOM 1509 C C . GLY B 1 44 ? 10.125 2.133 -9.547 1 77.56 44 GLY B C 1
ATOM 1510 O O . GLY B 1 44 ? 10.539 3.191 -10.023 1 77.56 44 GLY B O 1
ATOM 1511 N N . GLN B 1 45 ? 10.812 1.375 -8.688 1 82.88 45 GLN B N 1
ATOM 1512 C CA . GLN B 1 45 ? 12.211 1.691 -8.406 1 82.88 45 GLN B CA 1
ATOM 1513 C C . GLN B 1 45 ? 13.148 0.768 -9.18 1 82.88 45 GLN B C 1
ATOM 1515 O O . GLN B 1 45 ? 13.773 1.187 -10.156 1 82.88 45 GLN B O 1
ATOM 1520 N N . THR B 1 46 ? 13.062 -0.47 -8.859 1 85.81 46 THR B N 1
ATOM 1521 C CA . THR B 1 46 ? 13.922 -1.446 -9.523 1 85.81 46 THR B CA 1
ATOM 1522 C C . THR B 1 46 ? 13.102 -2.34 -10.453 1 85.81 46 THR B C 1
ATOM 1524 O O . THR B 1 46 ? 13.648 -2.934 -11.383 1 85.81 46 THR B O 1
ATOM 1527 N N . ILE B 1 47 ? 11.844 -2.453 -10.109 1 85.25 47 ILE B N 1
ATOM 1528 C CA . ILE B 1 47 ? 10.945 -3.268 -10.914 1 85.25 47 ILE B CA 1
ATOM 1529 C C . ILE B 1 47 ? 9.914 -2.371 -11.609 1 85.25 47 ILE B C 1
ATOM 1531 O O . ILE B 1 47 ? 9.094 -1.734 -10.945 1 85.25 47 ILE B O 1
ATOM 1535 N N . HIS B 1 48 ? 9.828 -2.428 -12.875 1 82.56 48 HIS B N 1
ATOM 1536 C CA . HIS B 1 48 ? 8.977 -1.505 -13.609 1 82.56 48 HIS B CA 1
ATOM 1537 C C . HIS B 1 48 ? 7.703 -2.197 -14.094 1 82.56 48 HIS B C 1
ATOM 1539 O O . HIS B 1 48 ? 6.68 -1.546 -14.312 1 82.56 48 HIS B O 1
ATOM 1545 N N . ASP B 1 49 ? 7.785 -3.486 -14.281 1 86.5 49 ASP B N 1
ATOM 1546 C CA . ASP B 1 49 ? 6.621 -4.285 -14.641 1 86.5 49 ASP B CA 1
ATOM 1547 C C . ASP B 1 49 ? 6.488 -5.508 -13.734 1 86.5 49 ASP B C 1
ATOM 1549 O O . ASP B 1 49 ? 6.902 -6.609 -14.102 1 86.5 49 ASP B O 1
ATOM 1553 N N . PRO B 1 50 ? 5.953 -5.285 -12.609 1 88.06 50 PRO B N 1
ATOM 1554 C CA . PRO B 1 50 ? 5.902 -6.363 -11.617 1 88.06 50 PRO B CA 1
ATOM 1555 C C . PRO B 1 50 ? 5.156 -7.594 -12.125 1 88.06 50 PRO B C 1
ATOM 1557 O O . PRO B 1 50 ? 5.52 -8.727 -11.797 1 88.06 50 PRO B O 1
ATOM 1560 N N . TYR B 1 51 ? 4.199 -7.379 -13.016 1 91.12 51 TYR B N 1
ATOM 1561 C CA . TYR B 1 51 ? 3.424 -8.531 -13.453 1 91.12 51 TYR B CA 1
ATOM 1562 C C . TYR B 1 51 ? 4.23 -9.398 -14.422 1 91.12 51 TYR B C 1
ATOM 1564 O O . TYR B 1 51 ? 4.234 -10.625 -14.312 1 91.12 51 TYR B O 1
ATOM 1572 N N . THR B 1 52 ? 4.797 -8.742 -15.352 1 91.81 52 THR B N 1
ATOM 1573 C CA . THR B 1 52 ? 5.66 -9.484 -16.266 1 91.81 52 THR B CA 1
ATOM 1574 C C . THR B 1 52 ? 6.762 -10.211 -15.5 1 91.81 52 THR B C 1
ATOM 1576 O O . THR B 1 52 ? 7.082 -11.359 -15.805 1 91.81 52 THR B O 1
ATOM 1579 N N . ALA B 1 53 ? 7.387 -9.555 -14.539 1 91.44 53 ALA B N 1
ATOM 1580 C CA . ALA B 1 53 ? 8.406 -10.18 -13.703 1 91.44 53 ALA B CA 1
ATOM 1581 C C . ALA B 1 53 ? 7.848 -11.391 -12.969 1 91.44 53 ALA B C 1
ATOM 1583 O O . ALA B 1 53 ? 8.516 -12.43 -12.867 1 91.44 53 ALA B O 1
ATOM 1584 N N . PHE B 1 54 ? 6.699 -11.266 -12.5 1 93.81 54 PHE B N 1
ATOM 1585 C CA . PHE B 1 54 ? 6.023 -12.359 -11.812 1 93.81 54 PHE B CA 1
ATOM 1586 C C . PHE B 1 54 ? 5.828 -13.547 -12.742 1 93.81 54 PHE B C 1
ATOM 1588 O O . PHE B 1 54 ? 6.145 -14.688 -12.383 1 93.81 54 PHE B O 1
ATOM 1595 N N . VAL B 1 55 ? 5.32 -13.305 -13.914 1 94.81 55 VAL B N 1
ATOM 1596 C CA . VAL B 1 55 ? 5.023 -14.359 -14.875 1 94.81 55 VAL B CA 1
ATOM 1597 C C . VAL B 1 55 ? 6.301 -15.125 -15.211 1 94.81 55 VAL B C 1
ATOM 1599 O O . VAL B 1 55 ? 6.281 -16.344 -15.359 1 94.81 55 VAL B O 1
ATOM 1602 N N . LYS B 1 56 ? 7.352 -14.383 -15.234 1 93.5 56 LYS B N 1
ATOM 1603 C CA . LYS B 1 56 ? 8.641 -14.984 -15.578 1 93.5 56 LYS B CA 1
ATOM 1604 C C . LYS B 1 56 ? 9.117 -15.922 -14.477 1 93.5 56 LYS B C 1
ATOM 1606 O O . LYS B 1 56 ? 9.992 -16.766 -14.703 1 93.5 56 LYS B O 1
ATOM 1611 N N . MET B 1 57 ? 8.633 -15.82 -13.328 1 93.62 57 MET B N 1
ATOM 1612 C CA . MET B 1 57 ? 9.031 -16.672 -12.211 1 93.62 57 MET B CA 1
ATOM 1613 C C . MET B 1 57 ? 8.32 -18.016 -12.266 1 93.62 57 MET B C 1
ATOM 1615 O O . MET B 1 57 ? 8.695 -18.953 -11.562 1 93.62 57 MET B O 1
ATOM 1619 N N . LEU B 1 58 ? 7.262 -18.094 -12.992 1 94.5 58 LEU B N 1
ATOM 1620 C CA . LEU B 1 58 ? 6.465 -19.312 -13.055 1 94.5 58 LEU B CA 1
ATOM 1621 C C . LEU B 1 58 ? 7.164 -20.375 -13.898 1 94.5 58 LEU B C 1
ATOM 1623 O O . LEU B 1 58 ? 7.516 -20.125 -15.055 1 94.5 58 LEU B O 1
ATOM 1627 N N . PRO B 1 59 ? 7.312 -21.531 -13.367 1 94.5 59 PRO B N 1
ATOM 1628 C CA . PRO B 1 59 ? 8.031 -22.578 -14.094 1 94.5 59 PRO B CA 1
ATOM 1629 C C . PRO B 1 59 ? 7.172 -23.25 -15.172 1 94.5 59 PRO B C 1
ATOM 1631 O O . PRO B 1 59 ? 5.969 -23.422 -14.977 1 94.5 59 PRO B O 1
ATOM 1634 N N . ASP B 1 60 ? 7.773 -23.75 -16.203 1 94.5 60 ASP B N 1
ATOM 1635 C CA . ASP B 1 60 ? 7.07 -24.375 -17.312 1 94.5 60 ASP B CA 1
ATOM 1636 C C . ASP B 1 60 ? 6.637 -25.797 -16.969 1 94.5 60 ASP B C 1
ATOM 1638 O O . ASP B 1 60 ? 5.609 -26.266 -17.453 1 94.5 60 ASP B O 1
ATOM 1642 N N . LYS B 1 61 ? 7.398 -26.422 -16.125 1 95.38 61 LYS B N 1
ATOM 1643 C CA . LYS B 1 61 ? 7.203 -27.859 -15.984 1 95.38 61 LYS B CA 1
ATOM 1644 C C . LYS B 1 61 ? 6.84 -28.234 -14.547 1 95.38 61 LYS B C 1
ATOM 1646 O O . LYS B 1 61 ? 6.797 -29.406 -14.195 1 95.38 61 LYS B O 1
ATOM 1651 N N . ASN B 1 62 ? 6.672 -27.25 -13.734 1 94.44 62 ASN B N 1
ATOM 1652 C CA . ASN B 1 62 ? 6.324 -27.516 -12.344 1 94.44 62 ASN B CA 1
ATOM 1653 C C . ASN B 1 62 ? 5.145 -26.672 -11.883 1 94.44 62 ASN B C 1
ATOM 1655 O O . ASN B 1 62 ? 4.938 -25.562 -12.391 1 94.44 62 ASN B O 1
ATOM 1659 N N . CYS B 1 63 ? 4.457 -27.203 -10.93 1 96.31 63 CYS B N 1
ATOM 1660 C CA . CYS B 1 63 ? 3.32 -26.484 -10.375 1 96.31 63 CYS B CA 1
ATOM 1661 C C . CYS B 1 63 ? 3.781 -25.453 -9.352 1 96.31 63 CYS B C 1
ATOM 1663 O O . CYS B 1 63 ? 4.844 -25.594 -8.75 1 96.31 63 CYS B O 1
ATOM 1665 N N . ARG B 1 64 ? 3.031 -24.391 -9.195 1 95.19 64 ARG B N 1
ATOM 1666 C CA . ARG B 1 64 ? 3.217 -23.375 -8.172 1 95.19 64 ARG B CA 1
ATOM 1667 C C . ARG B 1 64 ? 1.876 -22.828 -7.699 1 95.19 64 ARG B C 1
ATOM 1669 O O . ARG B 1 64 ? 0.894 -22.844 -8.445 1 95.19 64 ARG B O 1
ATOM 1676 N N . TYR B 1 65 ? 1.842 -22.562 -6.492 1 95.62 65 TYR B N 1
ATOM 1677 C CA . TYR B 1 65 ? 0.877 -21.562 -6.051 1 95.62 65 TYR B CA 1
ATOM 1678 C C . TYR B 1 65 ? 1.513 -20.172 -6 1 95.62 65 TYR B C 1
ATOM 1680 O O . TYR B 1 65 ? 2.736 -20.047 -5.898 1 95.62 65 TYR B O 1
ATOM 1688 N N . ALA B 1 66 ? 0.662 -19.188 -6.09 1 94.69 66 ALA B N 1
ATOM 1689 C CA . ALA B 1 66 ? 1.159 -17.812 -5.922 1 94.69 66 ALA B CA 1
ATOM 1690 C C . ALA B 1 66 ? 0.062 -16.891 -5.402 1 94.69 66 ALA B C 1
ATOM 1692 O O . ALA B 1 66 ? -1.125 -17.141 -5.621 1 94.69 66 ALA B O 1
ATOM 1693 N N . LEU B 1 67 ? 0.458 -16 -4.633 1 93.19 67 LEU B N 1
ATOM 1694 C CA . LEU B 1 67 ? -0.376 -14.844 -4.328 1 93.19 67 LEU B CA 1
ATOM 1695 C C . LEU B 1 67 ? 0.098 -13.617 -5.102 1 93.19 67 LEU B C 1
ATOM 1697 O O . LEU B 1 67 ? 1.301 -13.367 -5.195 1 93.19 67 LEU B O 1
ATOM 1701 N N . TYR B 1 68 ? -0.824 -12.93 -5.703 1 92.69 68 TYR B N 1
ATOM 1702 C CA . TYR B 1 68 ? -0.485 -11.711 -6.434 1 92.69 68 TYR B CA 1
ATOM 1703 C C . TYR B 1 68 ? -1.406 -10.562 -6.039 1 92.69 68 TYR B C 1
ATOM 1705 O O . TYR B 1 68 ? -2.631 -10.703 -6.074 1 92.69 68 TYR B O 1
ATOM 1713 N N . ASP B 1 69 ? -0.828 -9.492 -5.668 1 89.5 69 ASP B N 1
ATOM 1714 C CA . ASP B 1 69 ? -1.564 -8.289 -5.305 1 89.5 69 ASP B CA 1
ATOM 1715 C C . ASP B 1 69 ? -1.989 -7.508 -6.543 1 89.5 69 ASP B C 1
ATOM 1717 O O . ASP B 1 69 ? -1.166 -6.848 -7.18 1 89.5 69 ASP B O 1
ATOM 1721 N N . THR B 1 70 ? -3.262 -7.516 -6.797 1 84.81 70 THR B N 1
ATOM 1722 C CA . THR B 1 70 ? -3.768 -6.949 -8.039 1 84.81 70 THR B CA 1
ATOM 1723 C C . THR B 1 70 ? -4.656 -5.738 -7.766 1 84.81 70 THR B C 1
ATOM 1725 O O . THR B 1 70 ? -5.391 -5.715 -6.777 1 84.81 70 THR B O 1
ATOM 1728 N N . ILE B 1 71 ? -4.441 -4.75 -8.594 1 79.38 71 ILE B N 1
ATOM 1729 C CA . ILE B 1 71 ? -5.332 -3.596 -8.602 1 79.38 71 ILE B CA 1
ATOM 1730 C C . ILE B 1 71 ? -6.207 -3.629 -9.852 1 79.38 71 ILE B C 1
ATOM 1732 O O . ILE B 1 71 ? -5.699 -3.764 -10.969 1 79.38 71 ILE B O 1
ATOM 1736 N N . TYR B 1 72 ? -7.465 -3.58 -9.648 1 80.88 72 TYR B N 1
ATOM 1737 C CA . TYR B 1 72 ? -8.391 -3.598 -10.773 1 80.88 72 TYR B CA 1
ATOM 1738 C C . TYR B 1 72 ? -9.641 -2.787 -10.469 1 80.88 72 TYR B C 1
ATOM 1740 O O . TYR B 1 72 ? -9.844 -2.354 -9.336 1 80.88 72 TYR B O 1
ATOM 1748 N N . GLU B 1 73 ? -10.258 -2.434 -11.594 1 78.69 73 GLU B N 1
ATOM 1749 C CA . GLU B 1 73 ? -11.461 -1.62 -11.469 1 78.69 73 GLU B CA 1
ATOM 1750 C C . GLU B 1 73 ? -12.719 -2.441 -11.758 1 78.69 73 GLU B C 1
ATOM 1752 O O . GLU B 1 73 ? -12.734 -3.242 -12.695 1 78.69 73 GLU B O 1
ATOM 1757 N N . THR B 1 74 ? -13.523 -2.334 -10.727 1 78.12 74 THR B N 1
ATOM 1758 C CA . THR B 1 74 ? -14.867 -2.854 -10.984 1 78.12 74 THR B CA 1
ATOM 1759 C C . THR B 1 74 ? -15.805 -1.733 -11.422 1 78.12 74 THR B C 1
ATOM 1761 O O . THR B 1 74 ? -15.43 -0.559 -11.398 1 78.12 74 THR B O 1
ATOM 1764 N N . LYS B 1 75 ? -16.969 -2.078 -11.945 1 75.44 75 LYS B N 1
ATOM 1765 C CA . LYS B 1 75 ? -17.969 -1.089 -12.352 1 75.44 75 LYS B CA 1
ATOM 1766 C C . LYS B 1 75 ? -18.203 -0.068 -11.25 1 75.44 75 LYS B C 1
ATOM 1768 O O . LYS B 1 75 ? -18.469 1.104 -11.523 1 75.44 75 LYS B O 1
ATOM 1773 N N . GLU B 1 76 ? -17.938 -0.422 -10.086 1 74.19 76 GLU B N 1
ATOM 1774 C CA . GLU B 1 76 ? -18.359 0.404 -8.969 1 74.19 76 GLU B CA 1
ATOM 1775 C C . GLU B 1 76 ? -17.172 1.024 -8.25 1 74.19 76 GLU B C 1
ATOM 1777 O O . GLU B 1 76 ? -17.297 2.08 -7.625 1 74.19 76 GLU B O 1
ATOM 1782 N N . SER B 1 77 ? -15.938 0.333 -8.375 1 73.69 77 SER B N 1
ATOM 1783 C CA . SER B 1 77 ? -14.867 0.805 -7.5 1 73.69 77 SER B CA 1
ATOM 1784 C C . SER B 1 77 ? -13.516 0.247 -7.926 1 73.69 77 SER B C 1
ATOM 1786 O O . SER B 1 77 ? -13.453 -0.721 -8.688 1 73.69 77 SER B O 1
ATOM 1788 N N . LYS B 1 78 ? -12.453 0.916 -7.504 1 74.5 78 LYS B N 1
ATOM 1789 C CA . LYS B 1 78 ? -11.102 0.354 -7.562 1 74.5 78 LYS B CA 1
ATOM 1790 C C . LYS B 1 78 ? -10.859 -0.611 -6.402 1 74.5 78 LYS B C 1
ATOM 1792 O O . LYS B 1 78 ? -11.195 -0.308 -5.258 1 74.5 78 LYS B O 1
ATOM 1797 N N . LYS B 1 79 ? -10.438 -1.769 -6.836 1 75.56 79 LYS B N 1
ATOM 1798 C CA . LYS B 1 79 ? -10.18 -2.771 -5.805 1 75.56 79 LYS B CA 1
ATOM 1799 C C . LYS B 1 79 ? -8.719 -3.219 -5.824 1 75.56 79 LYS B C 1
ATOM 1801 O O . LYS B 1 79 ? -8.102 -3.277 -6.891 1 75.56 79 LYS B O 1
ATOM 1806 N N . GLU B 1 80 ? -8.188 -3.268 -4.711 1 78.38 80 GLU B N 1
ATOM 1807 C CA . GLU B 1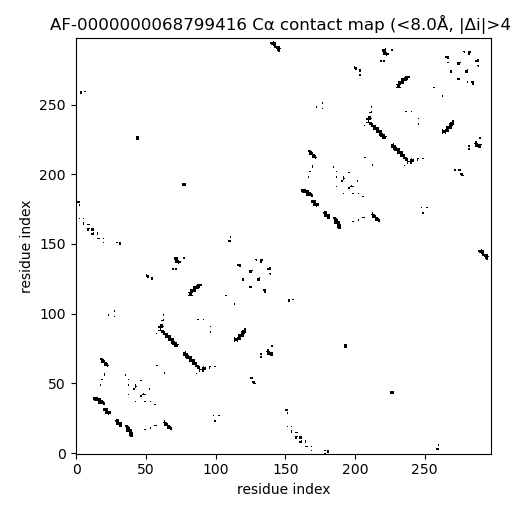 80 ? -6.906 -3.947 -4.531 1 78.38 80 GLU B CA 1
ATOM 1808 C C . GLU B 1 80 ? -7.074 -5.242 -3.742 1 78.38 80 GLU B C 1
ATOM 1810 O O . GLU B 1 80 ? -7.453 -5.215 -2.568 1 78.38 80 GLU B O 1
ATOM 1815 N N . ASP B 1 81 ? -6.828 -6.348 -4.43 1 83.62 81 ASP B N 1
ATOM 1816 C CA . ASP B 1 81 ? -7.039 -7.648 -3.801 1 83.62 81 ASP B CA 1
ATOM 1817 C C . ASP B 1 81 ? -5.867 -8.586 -4.074 1 83.62 81 ASP B C 1
ATOM 1819 O O . ASP B 1 81 ? -5.18 -8.445 -5.09 1 83.62 81 ASP B O 1
ATOM 1823 N N . LEU B 1 82 ? -5.715 -9.492 -3.148 1 89.25 82 LEU B N 1
ATOM 1824 C CA . LEU B 1 82 ? -4.836 -10.633 -3.41 1 89.25 82 LEU B CA 1
ATOM 1825 C C . LEU B 1 82 ? -5.539 -11.68 -4.258 1 89.25 82 LEU B C 1
ATOM 1827 O O . LEU B 1 82 ? -6.703 -12.008 -4.008 1 89.25 82 LEU B O 1
ATOM 1831 N N . VAL B 1 83 ? -4.914 -12.086 -5.277 1 93.12 83 VAL B N 1
ATOM 1832 C CA . VAL B 1 83 ? -5.422 -13.18 -6.098 1 93.12 83 VAL B CA 1
ATOM 1833 C C . VAL B 1 83 ? -4.613 -14.453 -5.82 1 93.12 83 VAL B C 1
ATOM 1835 O O . VAL B 1 83 ? -3.383 -14.43 -5.848 1 93.12 83 VAL B O 1
ATOM 1838 N N . PHE B 1 84 ? -5.328 -15.547 -5.473 1 95.62 84 PHE B N 1
ATOM 1839 C CA . PHE B 1 84 ? -4.707 -16.859 -5.324 1 95.62 84 PHE B CA 1
ATOM 1840 C C . PHE B 1 84 ? -4.602 -17.562 -6.668 1 95.62 84 PHE B C 1
ATOM 1842 O O . PHE B 1 84 ? -5.617 -17.844 -7.309 1 95.62 84 PHE B O 1
ATOM 1849 N N . ILE B 1 85 ? -3.426 -17.844 -7.055 1 96.12 85 ILE B N 1
ATOM 1850 C CA . ILE B 1 85 ? -3.178 -18.422 -8.367 1 96.12 85 ILE B CA 1
ATOM 1851 C C . ILE B 1 85 ? -2.691 -19.875 -8.219 1 96.12 85 ILE B C 1
ATOM 1853 O O . ILE B 1 85 ? -1.774 -20.141 -7.438 1 96.12 85 ILE B O 1
ATOM 1857 N N . PHE B 1 86 ? -3.367 -20.719 -8.867 1 97.31 86 PHE B N 1
ATOM 1858 C CA . PHE B 1 86 ? -2.93 -22.094 -9.031 1 97.31 86 PHE B CA 1
ATOM 1859 C C . PHE B 1 86 ? -2.342 -22.312 -10.422 1 97.31 86 PHE B C 1
ATOM 1861 O O . PHE B 1 86 ? -3.076 -22.375 -11.406 1 97.31 86 PHE B O 1
ATOM 1868 N N . TRP B 1 87 ? -0.977 -22.406 -10.453 1 97.19 87 TRP B N 1
ATOM 1869 C CA . TRP B 1 87 ? -0.225 -22.578 -11.695 1 97.19 87 TRP B CA 1
ATOM 1870 C C . TRP B 1 87 ? 0.129 -24.047 -11.922 1 97.19 87 TRP B C 1
ATOM 1872 O O . TRP B 1 87 ? 0.878 -24.641 -11.141 1 97.19 87 TRP B O 1
ATOM 1882 N N . ALA B 1 88 ? -0.455 -24.594 -12.953 1 97.44 88 ALA B N 1
ATOM 1883 C CA . ALA B 1 88 ? -0.203 -25.984 -13.328 1 97.44 88 ALA B CA 1
ATOM 1884 C C . ALA B 1 88 ? -0.314 -26.172 -14.844 1 97.44 88 ALA B C 1
ATOM 1886 O O . ALA B 1 88 ? -1.4 -26.438 -15.359 1 97.44 88 ALA B O 1
ATOM 1887 N N . THR B 1 89 ? 0.828 -26.109 -15.508 1 96.75 89 THR B N 1
ATOM 1888 C CA . THR B 1 89 ? 0.819 -26.234 -16.969 1 96.75 89 THR B CA 1
ATOM 1889 C C . THR B 1 89 ? 0.559 -27.688 -17.375 1 96.75 89 THR B C 1
ATOM 1891 O O . THR B 1 89 ? 0.577 -28.594 -16.547 1 96.75 89 THR B O 1
ATOM 1894 N N . GLU B 1 90 ? 0.304 -27.844 -18.672 1 95.19 90 GLU B N 1
ATOM 1895 C CA . GLU B 1 90 ? 0.087 -29.188 -19.203 1 95.19 90 GLU B CA 1
ATOM 1896 C C . GLU B 1 90 ? 1.358 -30.031 -19.125 1 95.19 90 GLU B C 1
ATOM 1898 O O . GLU B 1 90 ? 1.302 -31.25 -19.203 1 95.19 90 GLU B O 1
ATOM 1903 N N . TRP B 1 91 ? 2.432 -29.422 -18.984 1 96 91 TRP B N 1
ATOM 1904 C CA . TRP B 1 91 ? 3.719 -30.109 -19 1 96 91 TRP B CA 1
ATOM 1905 C C . TRP B 1 91 ? 4.117 -30.531 -17.578 1 96 91 TRP B C 1
ATOM 1907 O O . TRP B 1 91 ? 5.066 -31.297 -17.406 1 96 91 TRP B O 1
ATOM 1917 N N . ALA B 1 92 ? 3.441 -30.031 -16.609 1 96 92 ALA B N 1
ATOM 1918 C CA . ALA B 1 92 ? 3.719 -30.453 -15.25 1 96 92 ALA B CA 1
ATOM 1919 C C . ALA B 1 92 ? 3.357 -31.922 -15.047 1 96 92 ALA B C 1
ATOM 1921 O O . ALA B 1 92 ? 2.369 -32.406 -15.602 1 96 92 ALA B O 1
ATOM 1922 N N . PRO B 1 93 ? 4.113 -32.625 -14.203 1 95.62 93 PRO B N 1
ATOM 1923 C CA . PRO B 1 93 ? 3.809 -34.031 -13.938 1 95.62 93 PRO B CA 1
ATOM 1924 C C . PRO B 1 93 ? 2.436 -34.25 -13.305 1 95.62 93 PRO B C 1
ATOM 1926 O O . PRO B 1 93 ? 2.012 -33.438 -12.477 1 95.62 93 PRO B O 1
ATOM 1929 N N . LEU B 1 94 ? 1.855 -35.344 -13.68 1 95 94 LEU B N 1
ATOM 1930 C CA . LEU B 1 94 ? 0.51 -35.656 -13.211 1 95 94 LEU B CA 1
ATOM 1931 C C . LEU B 1 94 ? 0.481 -35.781 -11.695 1 95 94 LEU B C 1
ATOM 1933 O O . LEU B 1 94 ? -0.429 -35.25 -11.039 1 95 94 LEU B O 1
ATOM 1937 N N . THR B 1 95 ? 1.438 -36.406 -11.219 1 93.19 95 THR B N 1
ATOM 1938 C CA . THR B 1 95 ? 1.499 -36.625 -9.773 1 93.19 95 THR B CA 1
ATOM 1939 C C . THR B 1 95 ? 1.545 -35.281 -9.031 1 93.19 95 THR B C 1
ATOM 1941 O O . THR B 1 95 ? 0.872 -35.094 -8.016 1 93.19 95 THR B O 1
ATOM 1944 N N . SER B 1 96 ? 2.35 -34.406 -9.539 1 93.69 96 SER B N 1
ATOM 1945 C CA . SER B 1 96 ? 2.445 -33.062 -8.961 1 93.69 96 SER B CA 1
ATOM 1946 C C . SER B 1 96 ? 1.108 -32.344 -9.023 1 93.69 96 SER B C 1
ATOM 1948 O O . SER B 1 96 ? 0.672 -31.75 -8.031 1 93.69 96 SER B O 1
ATOM 1950 N N . LYS B 1 97 ? 0.507 -32.438 -10.109 1 95.31 97 LYS B N 1
ATOM 1951 C CA . LYS B 1 97 ? -0.788 -31.781 -10.281 1 95.31 97 LYS B CA 1
ATOM 1952 C C . LYS B 1 97 ? -1.808 -32.312 -9.281 1 95.31 97 LYS B C 1
ATOM 1954 O O . LYS B 1 97 ? -2.582 -31.547 -8.703 1 95.31 97 LYS B O 1
ATOM 1959 N N . MET B 1 98 ? -1.729 -33.531 -9.047 1 94.44 98 MET B N 1
ATOM 1960 C CA . MET B 1 98 ? -2.66 -34.156 -8.117 1 94.44 98 MET B CA 1
ATOM 1961 C C . MET B 1 98 ? -2.4 -33.688 -6.688 1 94.44 98 MET B C 1
ATOM 1963 O O . MET B 1 98 ? -3.34 -33.375 -5.945 1 94.44 98 MET B O 1
ATOM 1967 N N . ILE B 1 99 ? -1.252 -33.625 -6.336 1 94.38 99 ILE B N 1
ATOM 1968 C CA . ILE B 1 99 ? -0.878 -33.156 -5.004 1 94.38 99 ILE B CA 1
ATOM 1969 C C . ILE B 1 99 ? -1.354 -31.719 -4.797 1 94.38 99 ILE B C 1
ATOM 1971 O O . ILE B 1 99 ? -1.941 -31.406 -3.762 1 94.38 99 ILE B O 1
ATOM 1975 N N . TYR B 1 100 ? -1.129 -30.859 -5.73 1 96.5 100 TYR B N 1
ATOM 1976 C CA . TYR B 1 100 ? -1.515 -29.453 -5.633 1 96.5 100 TYR B CA 1
ATOM 1977 C C . TYR B 1 100 ? -3.031 -29.312 -5.605 1 96.5 100 TYR B C 1
ATOM 1979 O O . TYR B 1 100 ? -3.57 -28.531 -4.82 1 96.5 100 TYR B O 1
ATOM 1987 N N . ALA B 1 101 ? -3.678 -30.047 -6.441 1 95 101 ALA B N 1
ATOM 1988 C CA . ALA B 1 101 ? -5.137 -30 -6.48 1 95 101 ALA B CA 1
ATOM 1989 C C . ALA B 1 101 ? -5.734 -30.422 -5.141 1 95 101 ALA B C 1
ATOM 1991 O O . ALA B 1 101 ? -6.664 -29.797 -4.641 1 95 101 ALA B O 1
ATOM 1992 N N . SER B 1 102 ? -5.215 -31.391 -4.582 1 94 102 SER B N 1
ATOM 1993 C CA . SER B 1 102 ? -5.746 -31.922 -3.336 1 94 102 SER B CA 1
ATOM 1994 C C . SER B 1 102 ? -5.406 -31.031 -2.152 1 94 102 SER B C 1
ATOM 1996 O O . SER B 1 102 ? -6.07 -31.078 -1.115 1 94 102 SER B O 1
ATOM 1998 N N . SER B 1 103 ? -4.363 -30.266 -2.262 1 94 103 SER B N 1
ATOM 1999 C CA . SER B 1 103 ? -3.902 -29.406 -1.175 1 94 103 SER B CA 1
ATOM 2000 C C . SER B 1 103 ? -4.547 -28.016 -1.251 1 94 103 SER B C 1
ATOM 2002 O O . SER B 1 103 ? -4.469 -27.234 -0.299 1 94 103 SER B O 1
ATOM 2004 N N . LYS B 1 104 ? -5.086 -27.688 -2.32 1 94.31 104 LYS B N 1
ATOM 2005 C CA . LYS B 1 104 ? -5.602 -26.359 -2.607 1 94.31 104 LYS B CA 1
ATOM 2006 C C . LYS B 1 104 ? -6.543 -25.875 -1.506 1 94.31 104 LYS B C 1
ATOM 2008 O O . LYS B 1 104 ? -6.391 -24.781 -0.986 1 94.31 104 LYS B O 1
ATOM 2013 N N . ASN B 1 105 ? -7.445 -26.734 -1.134 1 92.75 105 ASN B N 1
ATOM 2014 C CA . ASN B 1 105 ? -8.461 -26.359 -0.154 1 92.75 105 ASN B CA 1
ATOM 2015 C C . ASN B 1 105 ? -7.84 -26.078 1.213 1 92.75 105 ASN B C 1
ATOM 2017 O O . ASN B 1 105 ? -8.242 -25.125 1.899 1 92.75 105 ASN B O 1
ATOM 2021 N N . ALA B 1 106 ? -6.961 -26.859 1.584 1 91.06 106 ALA B N 1
ATOM 2022 C CA . ALA B 1 106 ? -6.293 -26.688 2.869 1 91.06 106 ALA B CA 1
ATOM 2023 C C . ALA B 1 106 ? -5.543 -25.359 2.91 1 91.06 106 ALA B C 1
ATOM 2025 O O . ALA B 1 106 ? -5.57 -24.656 3.924 1 91.06 106 ALA B O 1
ATOM 2026 N N . ILE B 1 107 ? -4.914 -25.031 1.834 1 90.06 107 ILE B N 1
ATOM 2027 C CA . ILE B 1 107 ? -4.148 -23.797 1.756 1 90.06 107 ILE B CA 1
ATOM 2028 C C . ILE B 1 107 ? -5.098 -22.594 1.784 1 90.06 107 ILE B C 1
ATOM 2030 O O . ILE B 1 107 ? -4.859 -21.625 2.498 1 90.06 107 ILE B O 1
ATOM 2034 N N . LYS B 1 108 ? -6.129 -22.703 1.044 1 89.94 108 LYS B N 1
ATOM 2035 C CA . LYS B 1 108 ? -7.113 -21.625 0.99 1 89.94 108 LYS B CA 1
ATOM 2036 C C . LYS B 1 108 ? -7.723 -21.375 2.365 1 89.94 108 LYS B C 1
ATOM 2038 O O . LYS B 1 108 ? -8 -20.234 2.723 1 89.94 108 LYS B O 1
ATOM 2043 N N . LYS B 1 109 ? -7.945 -22.344 3.094 1 90 109 LYS B N 1
ATOM 2044 C CA . LYS B 1 109 ? -8.539 -22.219 4.418 1 90 109 LYS B CA 1
ATOM 2045 C C . LYS B 1 109 ? -7.629 -21.438 5.359 1 90 109 LYS B C 1
ATOM 2047 O O . LYS B 1 109 ? -8.102 -20.75 6.266 1 90 109 LYS B O 1
ATOM 2052 N N . LYS B 1 110 ? -6.387 -21.562 5.129 1 86.5 110 LYS B N 1
ATOM 2053 C CA . LYS B 1 110 ? -5.414 -20.828 5.93 1 86.5 110 LYS B CA 1
ATOM 2054 C C . LYS B 1 110 ? -5.355 -19.359 5.512 1 86.5 110 LYS B C 1
ATOM 2056 O O . LYS B 1 110 ? -4.906 -18.516 6.277 1 86.5 110 LYS B O 1
ATOM 2061 N N . LEU B 1 111 ? -5.656 -19.125 4.301 1 88.06 111 LEU B N 1
ATOM 2062 C CA . LEU B 1 111 ? -5.656 -17.781 3.75 1 88.06 111 LEU B CA 1
ATOM 2063 C C . LEU B 1 111 ? -7.074 -17.219 3.711 1 88.06 111 LEU B C 1
ATOM 2065 O O . LEU B 1 111 ? -7.609 -16.953 2.633 1 88.06 111 LEU B O 1
ATOM 2069 N N . THR B 1 112 ? -7.535 -16.938 4.965 1 83 112 THR B N 1
ATOM 2070 C CA . THR B 1 112 ? -8.922 -16.516 5.105 1 83 112 THR B CA 1
ATOM 2071 C C . THR B 1 112 ? -9.125 -15.102 4.582 1 83 112 THR B C 1
ATOM 2073 O O . THR B 1 112 ? -8.266 -14.234 4.781 1 83 112 THR B O 1
ATOM 2076 N N . GLY B 1 113 ? -10.07 -14.992 3.58 1 81.81 113 GLY B N 1
ATOM 2077 C CA . GLY B 1 113 ? -10.391 -13.656 3.104 1 81.81 113 GLY B CA 1
ATOM 2078 C C . GLY B 1 113 ? -10.039 -13.445 1.644 1 81.81 113 GLY B C 1
ATOM 2079 O O . GLY B 1 113 ? -10.391 -12.422 1.059 1 81.81 113 GLY B O 1
ATOM 2080 N N . ILE B 1 114 ? -9.18 -14.367 1.172 1 88.5 114 ILE B N 1
ATOM 2081 C CA . ILE B 1 114 ? -8.906 -14.242 -0.255 1 88.5 114 ILE B CA 1
ATOM 2082 C C . ILE B 1 114 ? -10.141 -14.641 -1.057 1 88.5 114 ILE B C 1
ATOM 2084 O O . ILE B 1 114 ? -10.609 -15.781 -0.978 1 88.5 114 ILE B O 1
ATOM 2088 N N . LYS B 1 115 ? -10.641 -13.758 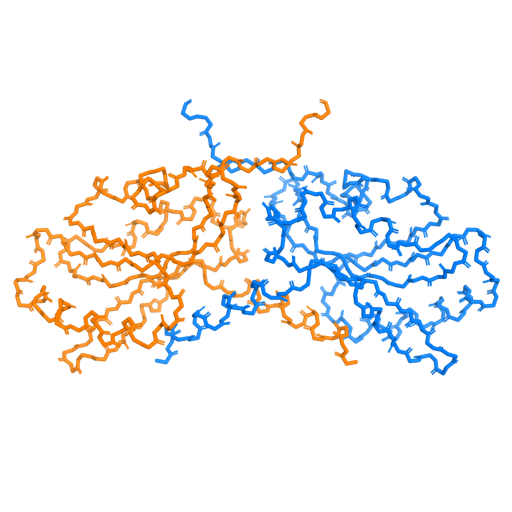-1.793 1 84.12 115 LYS B N 1
ATOM 2089 C CA . LYS B 1 115 ? -11.891 -13.961 -2.518 1 84.12 115 LYS B CA 1
ATOM 2090 C C . LYS B 1 115 ? -11.633 -14.344 -3.971 1 84.12 115 LYS B C 1
ATOM 2092 O O . LYS B 1 115 ? -12.461 -15 -4.605 1 84.12 115 LYS B O 1
ATOM 2097 N N . GLN B 1 116 ? -10.547 -13.953 -4.473 1 90.75 116 GLN B N 1
ATOM 2098 C CA . GLN B 1 116 ? -10.273 -14.141 -5.895 1 90.75 116 GLN B CA 1
ATOM 2099 C C . GLN B 1 116 ? -9.281 -15.273 -6.121 1 90.75 116 GLN B C 1
ATOM 2101 O O . GLN B 1 116 ? -8.242 -15.344 -5.453 1 90.75 116 GLN B O 1
ATOM 2106 N N . GLU B 1 117 ? -9.695 -16.141 -7.082 1 93.88 117 GLU B N 1
ATOM 2107 C CA . GLU B 1 117 ? -8.836 -17.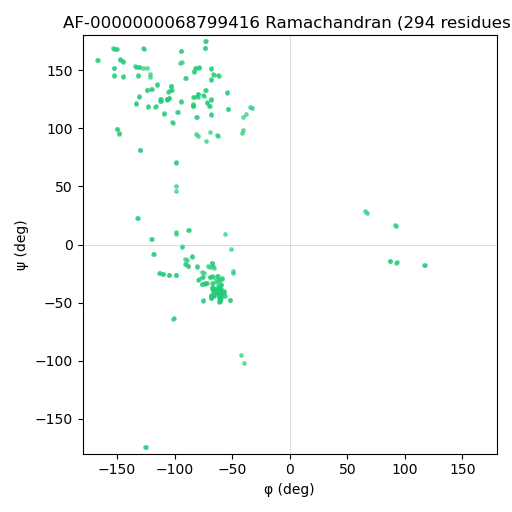266 -7.441 1 93.88 117 GLU B CA 1
ATOM 2108 C C . GLU B 1 117 ? -8.695 -17.375 -8.953 1 93.88 117 GLU B C 1
ATOM 2110 O O . GLU B 1 117 ? -9.633 -17.094 -9.703 1 93.88 117 GLU B O 1
ATOM 2115 N N . LEU B 1 118 ? -7.516 -17.781 -9.344 1 95.62 118 LEU B N 1
ATOM 2116 C CA . LEU B 1 118 ? -7.238 -18.047 -10.75 1 95.62 118 LEU B CA 1
ATOM 2117 C C . LEU B 1 118 ? -6.52 -19.375 -10.922 1 95.62 118 LEU B C 1
ATOM 2119 O O . LEU B 1 118 ? -5.504 -19.641 -10.273 1 95.62 118 LEU B O 1
ATOM 2123 N N . GLN B 1 119 ? -7.117 -20.219 -11.664 1 95.44 119 GLN B N 1
ATOM 2124 C CA . GLN B 1 119 ? -6.406 -21.406 -12.156 1 95.44 119 GLN B CA 1
ATOM 2125 C C . GLN B 1 119 ? -5.832 -21.156 -13.547 1 95.44 119 GLN B C 1
ATOM 2127 O O . GLN B 1 119 ? -6.555 -20.75 -14.461 1 95.44 119 GLN B O 1
ATOM 2132 N N . ALA B 1 120 ? -4.559 -21.297 -13.703 1 96.81 120 ALA B N 1
ATOM 2133 C CA . ALA B 1 120 ? -3.893 -21.078 -14.984 1 96.81 120 ALA B CA 1
ATOM 2134 C C . ALA B 1 120 ? -3.105 -22.312 -15.406 1 96.81 120 ALA B C 1
ATOM 2136 O O . ALA B 1 120 ? -2.34 -22.875 -14.617 1 96.81 120 ALA B O 1
ATOM 2137 N N . ASN B 1 121 ? -3.287 -22.703 -16.703 1 96.69 121 ASN B N 1
ATOM 2138 C CA . ASN B 1 121 ? -2.664 -23.922 -17.203 1 96.69 121 ASN B CA 1
ATOM 2139 C C . ASN B 1 121 ? -1.683 -23.625 -18.328 1 96.69 121 ASN B C 1
ATOM 2141 O O . ASN B 1 121 ? -1.021 -24.531 -18.828 1 96.69 121 ASN B O 1
ATOM 2145 N N . CYS B 1 122 ? -1.656 -22.406 -18.781 1 95.62 122 CYS B N 1
ATOM 2146 C CA . CYS B 1 122 ? -0.719 -21.969 -19.812 1 95.62 122 CYS B CA 1
ATOM 2147 C C . CYS B 1 122 ? -0.435 -20.469 -19.688 1 95.62 122 CYS B C 1
ATOM 2149 O O . CYS B 1 122 ? -1.151 -19.75 -19 1 95.62 122 CYS B O 1
ATOM 2151 N N . TYR B 1 123 ? 0.564 -20.047 -20.422 1 95.5 123 TYR B N 1
ATOM 2152 C CA . TYR B 1 123 ? 1.048 -18.672 -20.297 1 95.5 123 TYR B CA 1
ATOM 2153 C C . TYR B 1 123 ? 0.006 -17.688 -20.797 1 95.5 123 TYR B C 1
ATOM 2155 O O . TYR B 1 123 ? -0.073 -16.547 -20.312 1 95.5 123 TYR B O 1
ATOM 2163 N N . GLU B 1 124 ? -0.872 -18.062 -21.719 1 95.12 124 GLU B N 1
ATOM 2164 C CA . GLU B 1 124 ? -1.896 -17.188 -22.281 1 95.12 124 GLU B CA 1
ATOM 2165 C C . GLU B 1 124 ? -2.875 -16.719 -21.203 1 95.12 124 GLU B C 1
ATOM 2167 O O . GLU B 1 124 ? -3.434 -15.633 -21.281 1 95.12 124 GLU B O 1
ATOM 2172 N N . GLU B 1 125 ? -3.021 -17.5 -20.203 1 95.44 125 GLU B N 1
ATOM 2173 C CA . GLU B 1 125 ? -4.004 -17.234 -19.156 1 95.44 125 GLU B CA 1
ATOM 2174 C C . GLU B 1 125 ? -3.439 -16.281 -18.109 1 95.44 125 GLU B C 1
ATOM 2176 O O . GLU B 1 125 ? -4.18 -15.773 -17.266 1 95.44 125 GLU B O 1
ATOM 2181 N N . VAL B 1 126 ? -2.131 -16.031 -18.188 1 94.94 126 VAL B N 1
ATOM 2182 C CA . VAL B 1 126 ? -1.492 -15.133 -17.234 1 94.94 126 VAL B CA 1
ATOM 2183 C C . VAL B 1 126 ? -0.605 -14.141 -17.969 1 94.94 126 VAL B C 1
ATOM 2185 O O . VAL B 1 126 ? 0.298 -13.539 -17.391 1 94.94 126 VAL B O 1
ATOM 2188 N N . LYS B 1 127 ? -0.849 -13.914 -19.141 1 92.94 127 LYS B N 1
ATOM 2189 C CA . LYS B 1 127 ? 0.062 -13.211 -20.031 1 92.94 127 LYS B CA 1
ATOM 2190 C C . LYS B 1 127 ? 0.203 -11.742 -19.625 1 92.94 127 LYS B C 1
ATOM 2192 O O . LYS B 1 127 ? 1.273 -11.148 -19.781 1 92.94 127 LYS B O 1
ATOM 2197 N N . ASP B 1 128 ? -0.931 -11.148 -19.188 1 90.56 128 ASP B N 1
ATOM 2198 C CA . ASP B 1 128 ? -0.875 -9.75 -18.797 1 90.56 128 ASP B CA 1
ATOM 2199 C C . ASP B 1 128 ? -1.92 -9.438 -17.719 1 90.56 128 ASP B C 1
ATOM 2201 O O . ASP B 1 128 ? -2.783 -10.266 -17.422 1 90.56 128 ASP B O 1
ATOM 2205 N N . ARG B 1 129 ? -1.775 -8.312 -17.172 1 87.81 129 ARG B N 1
ATOM 2206 C CA . ARG B 1 129 ? -2.635 -7.883 -16.062 1 87.81 129 ARG B CA 1
ATOM 2207 C C . ARG B 1 129 ? -4.09 -7.801 -16.516 1 87.81 129 ARG B C 1
ATOM 2209 O O . ARG B 1 129 ? -5 -8.07 -15.727 1 87.81 129 ARG B O 1
ATOM 2216 N N . CYS B 1 130 ? -4.254 -7.383 -17.766 1 87.75 130 CYS B N 1
ATOM 2217 C CA . CYS B 1 130 ? -5.613 -7.277 -18.297 1 87.75 130 CYS B CA 1
ATOM 2218 C C . CYS B 1 130 ? -6.312 -8.625 -18.266 1 87.75 130 CYS B C 1
ATOM 2220 O O . CYS B 1 130 ? -7.48 -8.719 -17.875 1 87.75 130 CYS B O 1
ATOM 2222 N N . THR B 1 131 ? -5.594 -9.594 -18.703 1 89.94 131 THR B N 1
ATOM 2223 C CA . THR B 1 131 ? -6.133 -10.953 -18.672 1 89.94 131 THR B CA 1
ATOM 2224 C C . THR B 1 131 ? -6.465 -11.375 -17.25 1 89.94 131 THR B C 1
ATOM 2226 O O . THR B 1 131 ? -7.535 -11.93 -16.984 1 89.94 131 THR B O 1
ATOM 2229 N N . LEU B 1 132 ? -5.559 -11.078 -16.344 1 90.31 132 LEU B N 1
ATOM 2230 C CA . LEU B 1 132 ? -5.793 -11.398 -14.938 1 90.31 132 LEU B CA 1
ATOM 2231 C C . LEU B 1 132 ? -7.035 -10.68 -14.414 1 90.31 132 LEU B C 1
ATOM 2233 O O . LEU B 1 132 ? -7.898 -11.297 -13.789 1 90.31 132 LEU B O 1
ATOM 2237 N N . ALA B 1 133 ? -7.117 -9.391 -14.68 1 87.75 133 ALA B N 1
ATOM 2238 C CA . ALA B 1 133 ? -8.25 -8.586 -14.227 1 87.75 133 ALA B CA 1
ATOM 2239 C C . ALA B 1 133 ? -9.57 -9.156 -14.742 1 87.75 133 ALA B C 1
ATOM 2241 O O . ALA B 1 133 ? -10.547 -9.258 -14 1 87.75 133 ALA B O 1
ATOM 2242 N N . GLU B 1 134 ? -9.547 -9.586 -15.961 1 88.88 134 GLU B N 1
ATOM 2243 C CA . GLU B 1 134 ? -10.75 -10.148 -16.578 1 88.88 134 GLU B CA 1
ATOM 2244 C C . GLU B 1 134 ? -11.164 -11.445 -15.898 1 88.88 134 GLU B C 1
ATOM 2246 O O . GLU B 1 134 ? -12.352 -11.68 -15.672 1 88.88 134 GLU B O 1
ATOM 2251 N N . LYS B 1 135 ? -10.203 -12.156 -15.594 1 88.06 135 LYS B N 1
ATOM 2252 C CA . LYS B 1 135 ? -10.461 -13.461 -15 1 88.06 135 LYS B CA 1
ATOM 2253 C C . LYS B 1 135 ? -11.039 -13.32 -13.594 1 88.06 135 LYS B C 1
ATOM 2255 O O . LYS B 1 135 ? -11.805 -14.172 -13.141 1 88.06 135 LYS B O 1
ATOM 2260 N N . VAL B 1 136 ? -10.672 -12.227 -12.984 1 86.69 136 VAL B N 1
ATOM 2261 C CA . VAL B 1 136 ? -11.164 -12.062 -11.617 1 86.69 136 VAL B CA 1
ATOM 2262 C C . VAL B 1 136 ? -12.383 -11.148 -11.617 1 86.69 136 VAL B C 1
ATOM 2264 O O . VAL B 1 136 ? -12.836 -10.711 -10.555 1 86.69 136 VAL B O 1
ATOM 2267 N N . GLY B 1 137 ? -12.898 -10.82 -12.688 1 84 137 GLY B N 1
ATOM 2268 C CA . GLY B 1 137 ? -14.172 -10.125 -12.781 1 84 137 GLY B CA 1
ATOM 2269 C C . GLY B 1 137 ? -14.031 -8.617 -12.812 1 84 137 GLY B C 1
ATOM 2270 O O . GLY B 1 137 ? -14.953 -7.891 -12.43 1 84 137 GLY B O 1
ATOM 2271 N N . GLY B 1 138 ? -12.93 -8.125 -13.062 1 83.88 138 GLY B N 1
ATOM 2272 C CA . GLY B 1 138 ? -12.711 -6.691 -13.188 1 83.88 138 GLY B CA 1
ATOM 2273 C C . GLY B 1 138 ? -12.078 -6.301 -14.516 1 83.88 138 GLY B C 1
ATOM 2274 O O . GLY B 1 138 ? -12.094 -7.082 -15.469 1 83.88 138 GLY B O 1
ATOM 2275 N N . SER B 1 139 ? -11.781 -4.984 -14.531 1 77 139 SER B N 1
ATOM 2276 C CA . SER B 1 139 ? -11.016 -4.461 -15.656 1 77 139 SER B CA 1
ATOM 2277 C C . SER B 1 139 ? -9.719 -3.811 -15.18 1 77 139 SER B C 1
ATOM 2279 O O . SER B 1 139 ? -9.586 -3.457 -14.008 1 77 139 SER B O 1
ATOM 2281 N N . ALA B 1 140 ? -8.742 -3.949 -16.016 1 64.12 140 ALA B N 1
ATOM 2282 C CA . ALA B 1 140 ? -7.449 -3.371 -15.664 1 64.12 140 ALA B CA 1
ATOM 2283 C C . ALA B 1 140 ? -7.586 -1.891 -15.312 1 64.12 140 ALA B C 1
ATOM 2285 O O . ALA B 1 140 ? -8.312 -1.155 -15.984 1 64.12 140 ALA B O 1
ATOM 2286 N N . PHE B 1 141 ? -7.215 -1.677 -13.953 1 59.66 141 PHE B N 1
ATOM 2287 C CA . PHE B 1 141 ? -7.324 -0.308 -13.461 1 59.66 141 PHE B CA 1
ATOM 2288 C C . PHE B 1 141 ? -6.293 0.59 -14.133 1 59.66 141 PHE B C 1
ATOM 2290 O O . PHE B 1 141 ? -5.129 0.204 -14.281 1 59.66 141 PHE B O 1
ATOM 2297 N N . ILE B 1 142 ? -6.805 1.513 -14.945 1 51.94 142 ILE B N 1
ATOM 2298 C CA . ILE B 1 142 ? -5.91 2.561 -15.422 1 51.94 142 ILE B CA 1
ATOM 2299 C C . ILE B 1 142 ? -5.762 3.643 -14.359 1 51.94 142 ILE B C 1
ATOM 2301 O O . ILE B 1 142 ? -6.754 4.23 -13.922 1 51.94 142 ILE B O 1
ATOM 2305 N N . PRO B 1 143 ? -4.781 3.568 -13.586 1 46.22 143 PRO B N 1
ATOM 2306 C CA . PRO B 1 143 ? -4.641 4.48 -12.453 1 46.22 143 PRO B CA 1
ATOM 2307 C C . PRO B 1 143 ? -5.031 5.914 -12.789 1 46.22 143 PRO B C 1
ATOM 2309 O O . PRO B 1 143 ? -4.68 6.418 -13.859 1 46.22 143 PRO B O 1
ATOM 2312 N N . LEU B 1 144 ? -6.215 6.309 -12.461 1 37.66 144 LEU B N 1
ATOM 2313 C CA . LEU B 1 144 ? -6.648 7.699 -12.539 1 37.66 144 LEU B CA 1
ATOM 2314 C C . LEU B 1 144 ? -5.664 8.617 -11.828 1 37.66 144 LEU B C 1
ATOM 2316 O O . LEU B 1 144 ? -5.93 9.812 -11.656 1 37.66 144 LEU B O 1
ATOM 2320 N N . GLU B 1 145 ? -4.73 8.227 -11.242 1 38.69 145 GLU B N 1
ATOM 2321 C CA . GLU B 1 145 ? -4.395 9.25 -10.258 1 38.69 145 GLU B CA 1
ATOM 2322 C C . GLU B 1 145 ? -4.5 10.648 -10.859 1 38.69 145 GLU B C 1
ATOM 2324 O O . GLU B 1 145 ? -4.973 11.578 -10.203 1 38.69 145 GLU B O 1
ATOM 2329 N N . GLY B 1 146 ? -3.338 11.328 -11.414 1 35.66 146 GLY B N 1
ATOM 2330 C CA . GLY B 1 146 ? -3.244 12.766 -11.656 1 35.66 146 GLY B CA 1
ATOM 2331 C C . GLY B 1 146 ? -4.078 13.227 -12.836 1 35.66 146 GLY B C 1
ATOM 2332 O O . GLY B 1 146 ? -4.023 12.633 -13.914 1 35.66 146 GLY B O 1
ATOM 2333 N N . LYS B 1 147 ? -5.418 13.617 -12.703 1 32.31 147 LYS B N 1
ATOM 2334 C CA . LYS B 1 147 ? -6.082 14.359 -13.766 1 32.31 147 LYS B CA 1
ATOM 2335 C C . LYS B 1 147 ? -5.113 15.312 -14.461 1 32.31 147 LYS B C 1
ATOM 2337 O O . LYS B 1 147 ? -4.348 16.016 -13.797 1 32.31 147 LYS B O 1
ATOM 2342 N N . PRO B 1 148 ? -4.844 15.117 -15.867 1 28.91 148 PRO B N 1
ATOM 2343 C CA . PRO B 1 148 ? -4.273 16.266 -16.578 1 28.91 148 PRO B CA 1
ATOM 2344 C C . PRO B 1 148 ? -4.906 17.594 -16.172 1 28.91 148 PRO B C 1
ATOM 2346 O O . PRO B 1 148 ? -6.121 17.656 -15.953 1 28.91 148 PRO B O 1
ATOM 2349 N N . LEU B 1 149 ? -4.062 18.453 -15.406 1 22.94 149 LEU B N 1
ATOM 2350 C CA . LEU B 1 149 ? -4.539 19.797 -15.68 1 22.94 149 LEU B CA 1
ATOM 2351 C C . LEU B 1 149 ? -4.828 19.984 -17.172 1 22.94 149 LEU B C 1
ATOM 2353 O O . LEU B 1 149 ? -4.102 19.469 -18.016 1 22.94 149 LEU B O 1
#

pLDDT: mean 85.69, std 13.61, range [22.94, 97.5]

InterPro domains:
  IPR002108 Actin-depolymerising factor homology domain [PF00241] (17-129)
  IPR002108 Actin-depolymerising factor homology domain [PS51263] (1-136)
  IPR002108 Actin-depolymerising factor homology domain [SM00102] (1-137)
  IPR017904 ADF/Cofilin [PR00006] (1-25)
  IPR017904 ADF/Cofilin [PR00006] (62-82)
  IPR017904 ADF/Cofilin [PR00006] (83-104)
  IPR017904 ADF/Cofilin [PR00006] (105-121)
  IPR017904 ADF/Cofilin [PR00006] (136-148)
  IPR017904 ADF/Cofilin [PTHR11913] (1-136)
  IPR017904 ADF/Cofilin [cd11286] (1-136)
  IPR029006 ADF-H/Gelsolin-like domain superfamily [G3DSA:3.40.20.10] (1-149)

Foldseek 3Di:
DVVVVVVVVVVCQQQAWQKWKWAADPVRDIGTPPPLTHGPNCDPPPNPAVLQSNLVSDDQAAKIWMWHFAWFDDPVGIDTAIEIETEAAPNYDPVRVVSCVVCVVVVVVVVPPHDHYYYDHDCVCSVDSQSVQVRRPGGHDPPPDDPDD/DVVVVVVVVVVCQQQAWQKWKWAADPVRDIGTPVPLTHGPNCDPPPNPAVLQSNLVSDDQAAKIWMWHFAWFDDPVGIDTAIEIETEAAPNYDPVRVVSCVVCVVVVVVVVPPHDHYYYDHDCVCSVDSQSVQVRRPGGHDPPPDDPDD

Nearest PDB structures (foldseek):
  4bex-assembly1_1-2  TM=8.245E-01  e=4.564E-22  Homo sapiens
  5hvk-assembly2_D  TM=8.021E-01  e=3.538E-22  Homo sapiens
  5l6w-assembly1_C  TM=7.954E-01  e=1.099E-20  Homo sapiens
  5yu8-assembly1_H  TM=8.070E-01  e=6.128E-20  Gallus gallus
  7u8k-assembly1_R  TM=7.825E-01  e=1.192E-16  Homo sapiens

Organism: Pan troglodytes (NCBI:txid9598)

Sequence (298 aa):
DGVIKVFNDKKVCEEAQKTVPFCLSEDKNIILGEGNEILVGDVGQTIHDPYTAFVKMLPDKNCRYALYDTIYETKESKKEDLVFIFWATEWAPLTSKMIYASSKNAIKKKLTGIKQELQANCYEEVKDRCTLAEKVGGSAFIPLEGKPLDGVIKVFNDKKVCEEAQKTVPFCLSEDKNIILGEGNEILVGDVGQTIHDPYTAFVKMLPDKNCRYALYDTIYETKESKKEDLVFIFWATEWAPLTSKMIYASSKNAIKKKLTGIKQELQANCYEEVKDRCTLAEKVGGSAFIPLEGKPL

Secondary structure (DSSP, 8-state):
-HHHHHHHHHHHHHHSEEEEEEEE-TTS-EEE-TT--EEGGGBTTTBS-HHHHHHHHS-SSS-EEEEEEEEEE-SS-EEEEEEEEEE--TTS-HHHHHHHHHHHHHHHHHSTT--EEEEE-SGGGGSSHHHHHHHTTSEE-----S---/-HHHHHHHHHHHHHHSEEEEEEEE-TTS-EEE-TT--EEGGGBTTTBS-HHHHHHHHS-SSS-EEEEEEEEEE-SS-EEEEEEEEEE--TTS-HHHHHHHHHHHHHHHHHSTT--EEEEESSGGGGSSHHHHHHHTT-EE-----S---

Solvent-accessible surface area (backbone atoms only — not comparable to full-atom values): 16319 Å² total; per-residue (Å²): 112,70,66,54,47,51,52,52,38,49,52,46,37,39,66,25,60,38,29,43,45,27,36,66,44,96,87,66,42,82,38,73,46,82,88,51,57,41,42,44,59,36,50,45,62,83,34,83,50,63,64,62,57,52,52,68,68,58,58,70,54,44,61,33,38,30,43,36,62,41,64,23,25,42,102,85,31,52,41,78,46,52,32,41,33,42,38,46,30,84,65,24,51,66,69,57,52,49,54,52,61,70,41,45,62,64,52,48,64,68,46,74,82,62,81,38,65,41,81,32,48,51,66,81,61,54,65,42,62,51,52,43,20,47,69,63,70,30,36,56,40,53,48,64,63,53,72,79,127,112,70,66,53,47,50,52,51,38,48,53,45,36,39,66,22,61,37,29,44,45,27,34,68,45,96,86,68,40,81,37,73,45,84,88,51,60,40,41,44,59,35,50,44,61,81,34,83,52,64,62,61,56,50,53,69,67,57,58,69,53,42,61,32,39,30,42,37,64,42,65,23,25,41,101,83,32,52,40,79,44,53,32,42,34,43,38,45,29,83,64,23,50,67,69,58,51,50,53,51,62,71,41,44,64,64,53,48,64,68,45,74,82,62,80,38,66,44,80,33,48,52,64,82,58,54,65,43,64,52,50,43,20,46,68,64,69,30,36,58,38,55,50,64,65,52,70,80,126